Protein AF-A0A7T4UL91-F1 (afdb_monomer_lite)

Foldseek 3Di:
DDDPQPQQLVVLLVVLVVQLVVLLVVLVVLQVVLVVVCVVCVPPPQVPDKDKDFDKDFDPPDDAPVPHTDIDTPPDMDMAGSVCSVVVSQVVSQLSLLVSLLSSLVSLQVSLLSLLLVLVVVPVPLQVVPDDPQDHNPDSVSQDDAPSSVVSLCSLLPPLLQVCCCPPPVVHNLNLLRQLSVQQSCCSVPPVQKDFCCSQVVDPNSVVNLVQQWDWDDDDPGMTGTGGHSVSSVVVSVVSSVSSLSSSVSNCVVVVGDSDDD

Sequence (262 aa):
MTAKCDNLYYPDLRKFYERLIVLRHNAYFMNNMMNATLKKYSNVPPEHLISASALIISDITGETDNGWELNFHTGVSKTVLAKEFNNEVSRLISIECCYVLAQSFEALEKLFKNFIYEKCKLDNLFFEVIKTEKFNPQDRSNYPGGDSLLKLIRKATKEDFNKYSESNNYKLKFSVFWKTISELRHAITHSQNIIKKEKIFKSKDYTNIARHFASFSPITQNEVEIVLDYKKIDRLLKSIAEFAFQVFKILSKEKGFKWKMS

Secondary structure (DSSP, 8-state):
-------TTHHHHHHHHHHHHHHHHHHHHHHHHHHHHHHHHTTS-GGG-EEEEEEEEE-TTS--BTTB--EEEEEEEEEEEHHHHHHHHHHHHHHHHHHHHHHHHHHHHHHHHHHHHHHHHH-HHHHHHH-BTTB-TT-GGG---HHHHHHHHHHHHHHHHHHHHHHSTT---HHHHHHHHHHHHHHHHHSTTEEEHHHHSSSHHHHHHHHHH-EEEE-SSSEEEEE--HHHHHHHHHHHHHHHHHHHHHHHHHTT------

Radius of gyration: 23.22 Å; chains: 1; bounding box: 50×46×72 Å

Structure (mmCIF, N/CA/C/O backbone):
data_AF-A0A7T4UL91-F1
#
_entry.id   AF-A0A7T4UL91-F1
#
loop_
_atom_site.group_PDB
_atom_site.id
_atom_site.type_symbol
_atom_site.label_atom_id
_atom_site.label_alt_id
_atom_site.label_comp_id
_atom_site.label_asym_id
_atom_site.label_entity_id
_atom_site.label_seq_id
_atom_site.pdbx_PDB_ins_code
_atom_site.Cartn_x
_atom_site.Cartn_y
_atom_site.Cartn_z
_atom_site.occupancy
_atom_site.B_iso_or_equiv
_atom_site.auth_seq_id
_atom_site.auth_comp_id
_atom_site.auth_asym_id
_atom_site.auth_atom_id
_atom_site.pdbx_PDB_model_num
ATOM 1 N N . MET A 1 1 ? -18.827 -27.707 9.241 1.00 36.03 1 MET A N 1
ATOM 2 C CA . MET A 1 1 ? -19.727 -26.788 9.972 1.00 36.03 1 MET A CA 1
ATOM 3 C C . MET A 1 1 ? -18.906 -25.610 10.475 1.00 36.03 1 MET A C 1
ATOM 5 O O . MET A 1 1 ? -18.232 -25.722 11.488 1.00 36.03 1 MET A O 1
ATOM 9 N N . THR A 1 2 ? -18.853 -24.524 9.708 1.00 36.78 2 THR A N 1
ATOM 10 C CA . THR A 1 2 ? -18.123 -23.302 10.067 1.00 36.78 2 THR A CA 1
ATOM 11 C C . THR A 1 2 ? -18.972 -22.488 11.035 1.00 36.78 2 THR A C 1
ATOM 13 O O . THR A 1 2 ? -20.095 -22.113 10.706 1.00 36.78 2 THR A O 1
ATOM 16 N N . ALA A 1 3 ? -18.452 -22.228 12.235 1.00 39.81 3 ALA A N 1
ATOM 17 C CA . ALA A 1 3 ? -19.060 -21.277 13.155 1.00 39.81 3 ALA A CA 1
ATOM 18 C C . ALA A 1 3 ? -19.245 -19.946 12.412 1.00 39.81 3 ALA A C 1
ATOM 20 O O . ALA A 1 3 ? -18.267 -19.335 11.971 1.00 39.81 3 ALA A O 1
ATOM 21 N N . LYS A 1 4 ? -20.502 -19.531 12.224 1.00 46.75 4 LYS A N 1
ATOM 22 C CA . LYS A 1 4 ? -20.841 -18.182 11.769 1.00 46.75 4 LYS A CA 1
ATOM 23 C C . LYS A 1 4 ? -20.117 -17.231 12.720 1.00 46.75 4 LYS A C 1
ATOM 25 O O . LYS A 1 4 ? -20.322 -17.280 13.926 1.00 46.75 4 LYS A O 1
ATOM 30 N N . CYS A 1 5 ? -19.167 -16.463 12.199 1.00 55.47 5 CYS A N 1
ATOM 31 C CA . CYS A 1 5 ? -18.463 -15.491 13.013 1.00 55.47 5 CYS A CA 1
ATOM 32 C C . CYS A 1 5 ? -19.465 -14.369 13.297 1.00 55.47 5 CYS A C 1
ATOM 34 O O . CYS A 1 5 ? -19.739 -13.575 12.402 1.00 55.47 5 CYS A O 1
ATOM 36 N N . ASP A 1 6 ? -20.002 -14.302 14.518 1.00 81.56 6 ASP A N 1
ATOM 37 C CA . ASP A 1 6 ? -20.923 -13.245 14.987 1.00 81.56 6 ASP A CA 1
ATOM 38 C C . ASP A 1 6 ? -20.278 -11.843 15.028 1.00 81.56 6 ASP A C 1
ATOM 40 O O . ASP A 1 6 ? -20.807 -10.895 15.601 1.00 81.56 6 ASP A O 1
ATOM 44 N N . ASN A 1 7 ? -19.094 -11.697 14.438 1.00 92.06 7 ASN A N 1
ATOM 45 C CA . ASN A 1 7 ? -18.348 -10.464 14.380 1.00 92.06 7 ASN A CA 1
ATOM 46 C C . ASN A 1 7 ? -18.618 -9.752 13.055 1.00 92.06 7 ASN A C 1
ATOM 48 O O . ASN A 1 7 ? -18.135 -10.168 12.001 1.00 92.06 7 ASN A O 1
ATOM 52 N N . LEU A 1 8 ? -19.342 -8.639 13.129 1.00 93.19 8 LEU A N 1
ATOM 53 C CA . LEU A 1 8 ? -19.756 -7.853 11.964 1.00 93.19 8 LEU A CA 1
ATOM 54 C C . LEU A 1 8 ? -18.580 -7.278 11.157 1.00 93.19 8 LEU A C 1
ATOM 56 O O . LEU A 1 8 ? -18.724 -7.026 9.966 1.00 93.19 8 LEU A O 1
ATOM 60 N N . TYR A 1 9 ? -17.396 -7.141 11.761 1.00 95.62 9 TYR A N 1
ATOM 61 C CA . TYR A 1 9 ? -16.189 -6.674 11.075 1.00 95.62 9 TYR A CA 1
ATOM 62 C C . TYR A 1 9 ? -15.450 -7.798 10.324 1.00 95.62 9 TYR A C 1
ATOM 64 O O . TYR A 1 9 ? -14.650 -7.535 9.424 1.00 95.62 9 TYR A O 1
ATOM 72 N N . TYR A 1 10 ? -15.681 -9.064 10.686 1.00 95.62 10 TYR A N 1
ATOM 73 C CA . TYR A 1 10 ? -14.906 -10.190 10.161 1.00 95.62 10 TYR A CA 1
ATOM 74 C C . TYR A 1 10 ? -15.092 -10.434 8.653 1.00 95.62 10 TYR A C 1
ATOM 76 O O . TYR A 1 10 ? -14.083 -10.670 7.984 1.00 95.62 10 TYR A O 1
ATOM 84 N N . PRO A 1 11 ? -16.306 -10.345 8.067 1.00 95.38 11 PRO A N 1
ATOM 85 C CA . PRO A 1 11 ? -16.483 -10.521 6.626 1.00 95.38 11 PRO A CA 1
ATOM 86 C C . PRO A 1 11 ? -15.630 -9.561 5.789 1.00 95.38 11 PRO A C 1
ATOM 88 O O . PRO A 1 11 ? -15.064 -9.966 4.774 1.00 95.38 11 PRO A O 1
ATOM 91 N N . ASP A 1 12 ? -15.495 -8.307 6.224 1.00 97.00 12 ASP A N 1
ATOM 92 C CA . ASP A 1 12 ? -14.669 -7.321 5.530 1.00 97.00 12 ASP A CA 1
ATOM 93 C C . ASP A 1 12 ? -13.174 -7.584 5.720 1.00 97.00 12 ASP A C 1
ATOM 95 O O . ASP A 1 12 ? -12.419 -7.514 4.747 1.00 97.00 12 ASP A O 1
ATOM 99 N N . LEU A 1 13 ? -12.747 -7.963 6.932 1.00 97.88 13 LEU A N 1
ATOM 100 C CA . LEU A 1 13 ? -11.359 -8.369 7.178 1.00 97.88 13 LEU A CA 1
ATOM 101 C C . LEU A 1 13 ? -10.969 -9.573 6.312 1.00 97.88 13 LEU A C 1
ATOM 103 O O . LEU A 1 13 ? -9.887 -9.597 5.726 1.00 97.88 13 LEU A O 1
ATOM 107 N N . ARG A 1 14 ? -11.866 -10.557 6.195 1.00 97.06 14 ARG A N 1
ATOM 108 C CA . ARG A 1 14 ? -11.656 -11.739 5.361 1.00 97.06 14 ARG A CA 1
ATOM 109 C C . ARG A 1 14 ? -11.496 -11.362 3.889 1.00 97.06 14 ARG A C 1
ATOM 111 O O . ARG A 1 14 ? -10.508 -11.768 3.286 1.00 97.06 14 ARG A O 1
ATOM 118 N N . LYS A 1 15 ? -12.398 -10.541 3.336 1.00 98.00 15 LYS A N 1
ATOM 119 C CA . LYS A 1 15 ? -12.287 -10.038 1.950 1.00 98.00 15 LYS A CA 1
ATOM 120 C C . LYS A 1 15 ? -10.974 -9.293 1.716 1.00 98.00 15 LYS A C 1
ATOM 122 O O . LYS A 1 15 ? -10.360 -9.414 0.658 1.00 98.00 15 LYS A O 1
ATOM 127 N N . PHE A 1 16 ? -10.532 -8.520 2.704 1.00 98.62 16 PHE A N 1
ATOM 128 C CA . PHE A 1 16 ? -9.245 -7.843 2.651 1.00 98.62 16 PHE A CA 1
ATOM 129 C C . PHE A 1 16 ? -8.074 -8.836 2.594 1.00 98.62 16 PHE A C 1
ATOM 131 O O . PHE A 1 16 ? -7.208 -8.695 1.734 1.00 98.62 16 PHE A O 1
ATOM 138 N N . TYR A 1 17 ? -8.062 -9.879 3.427 1.00 98.44 17 TYR A N 1
ATOM 139 C CA . TYR A 1 17 ? -7.028 -10.920 3.371 1.00 98.44 17 TYR A CA 1
ATOM 140 C C . TYR A 1 17 ? -7.051 -11.731 2.078 1.00 98.44 17 TYR A C 1
ATOM 142 O O . TYR A 1 17 ? -5.986 -12.012 1.530 1.00 98.44 17 TYR A O 1
ATOM 150 N N . GLU A 1 18 ? -8.235 -12.042 1.553 1.00 98.38 18 GLU A N 1
ATOM 151 C CA . GLU A 1 18 ? -8.401 -12.659 0.233 1.00 98.38 18 GLU A CA 1
ATOM 152 C C . GLU A 1 18 ? -7.789 -11.770 -0.868 1.00 98.38 18 GLU A C 1
ATOM 154 O O . GLU A 1 18 ? -7.075 -12.258 -1.743 1.00 98.38 18 GLU A O 1
ATOM 159 N N . ARG A 1 19 ? -7.956 -10.443 -0.787 1.00 98.50 19 ARG A N 1
ATOM 160 C CA . ARG A 1 19 ? -7.274 -9.516 -1.704 1.00 98.50 19 ARG A CA 1
ATOM 161 C C . ARG A 1 19 ? -5.756 -9.524 -1.510 1.00 98.50 19 ARG A C 1
ATOM 163 O O . ARG A 1 19 ? -5.032 -9.565 -2.504 1.00 98.50 19 ARG A O 1
ATOM 170 N N . LEU A 1 20 ? -5.262 -9.493 -0.271 1.00 98.56 20 LEU A N 1
ATOM 171 C CA . LEU A 1 20 ? -3.820 -9.492 -0.004 1.00 98.56 20 LEU A CA 1
ATOM 172 C C . LEU A 1 20 ? -3.134 -10.771 -0.493 1.00 98.56 20 LEU A C 1
ATOM 174 O O . LEU A 1 20 ? -2.032 -10.683 -1.030 1.00 98.56 20 LEU A O 1
ATOM 178 N N . ILE A 1 21 ? -3.758 -11.943 -0.337 1.00 98.25 21 ILE A N 1
ATOM 179 C CA . ILE A 1 21 ? -3.148 -13.199 -0.790 1.00 98.25 21 ILE A CA 1
ATOM 180 C C . ILE A 1 21 ? -3.070 -13.272 -2.317 1.00 98.25 21 ILE A C 1
ATOM 182 O O . ILE A 1 21 ? -2.052 -13.723 -2.836 1.00 98.25 21 ILE A O 1
ATOM 186 N N . VAL A 1 22 ? -4.075 -12.755 -3.034 1.00 98.44 22 VAL A N 1
ATOM 187 C CA . VAL A 1 22 ? -4.030 -12.639 -4.502 1.00 98.44 22 VAL A CA 1
ATOM 188 C C . VAL A 1 22 ? -2.887 -11.718 -4.932 1.00 98.44 22 VAL A C 1
ATOM 190 O O . VAL A 1 22 ? -2.073 -12.094 -5.770 1.00 98.44 22 VAL A O 1
ATOM 193 N N . LEU A 1 23 ? -2.767 -10.540 -4.313 1.00 98.38 23 LEU A N 1
ATOM 194 C CA . LEU A 1 23 ? -1.684 -9.598 -4.614 1.00 98.38 23 LEU A CA 1
ATOM 195 C C . LEU A 1 23 ? -0.297 -10.196 -4.325 1.00 98.38 23 LEU A C 1
ATOM 197 O O . LEU A 1 23 ? 0.618 -10.077 -5.138 1.00 98.38 23 LEU A O 1
ATOM 201 N N . ARG A 1 24 ? -0.151 -10.883 -3.187 1.00 98.12 24 ARG A N 1
ATOM 202 C CA . ARG A 1 24 ? 1.078 -11.593 -2.811 1.00 98.12 24 ARG A CA 1
ATOM 203 C C . ARG A 1 24 ? 1.439 -12.670 -3.833 1.00 98.12 24 ARG A C 1
ATOM 205 O O . ARG A 1 24 ? 2.601 -12.776 -4.217 1.00 98.12 24 ARG A O 1
ATOM 212 N N . HIS A 1 25 ? 0.454 -13.464 -4.251 1.00 98.00 25 HIS A N 1
ATOM 213 C CA . HIS A 1 25 ? 0.640 -14.530 -5.229 1.00 98.00 25 HIS A CA 1
ATOM 214 C C . HIS A 1 25 ? 1.126 -13.974 -6.570 1.00 98.00 25 HIS A C 1
ATOM 216 O O . HIS A 1 25 ? 2.105 -14.483 -7.110 1.00 98.00 25 HIS A O 1
ATOM 222 N N . ASN A 1 26 ? 0.514 -12.891 -7.055 1.00 96.00 26 ASN A N 1
ATOM 223 C CA . ASN A 1 26 ? 0.915 -12.247 -8.305 1.00 96.00 26 ASN A CA 1
ATOM 224 C C . ASN A 1 26 ? 2.361 -11.733 -8.241 1.00 96.00 26 ASN A C 1
ATOM 226 O O . ASN A 1 26 ? 3.158 -12.055 -9.123 1.00 96.00 26 ASN A O 1
ATOM 230 N N . ALA A 1 27 ? 2.737 -11.037 -7.160 1.00 97.38 27 ALA A N 1
ATOM 231 C CA . ALA A 1 27 ? 4.111 -10.568 -6.960 1.00 97.38 27 ALA A CA 1
ATOM 232 C C . ALA A 1 27 ? 5.122 -11.727 -6.946 1.00 97.38 27 ALA A C 1
ATOM 234 O O . ALA A 1 27 ? 6.190 -11.641 -7.553 1.00 97.38 27 ALA A O 1
ATOM 235 N N . TYR A 1 28 ? 4.782 -12.821 -6.258 1.00 97.69 28 TYR A N 1
ATOM 236 C CA . TYR A 1 28 ? 5.621 -14.015 -6.180 1.00 97.69 28 TYR A CA 1
ATOM 237 C C . TYR A 1 28 ? 5.797 -14.676 -7.547 1.00 97.69 28 TYR A C 1
ATOM 239 O O . TYR A 1 28 ? 6.921 -14.977 -7.955 1.00 97.69 28 TYR A O 1
ATOM 247 N N . PHE A 1 29 ? 4.687 -14.879 -8.257 1.00 96.62 29 PHE A N 1
ATOM 248 C CA . PHE A 1 29 ? 4.671 -15.488 -9.578 1.00 96.62 29 PHE A CA 1
ATOM 249 C C . PHE A 1 29 ? 5.499 -14.666 -10.569 1.00 96.62 29 PHE A C 1
ATOM 251 O O . PHE A 1 29 ? 6.406 -15.210 -11.199 1.00 96.62 29 PHE A O 1
ATOM 258 N N . MET A 1 30 ? 5.269 -13.350 -10.628 1.00 95.75 30 MET A N 1
ATOM 259 C CA . MET A 1 30 ? 6.027 -12.435 -11.483 1.00 95.75 30 MET A CA 1
ATOM 260 C C . MET A 1 30 ? 7.515 -12.443 -11.144 1.00 95.75 30 MET A C 1
ATOM 262 O O . MET A 1 30 ? 8.342 -12.596 -12.041 1.00 95.75 30 MET A O 1
ATOM 266 N N . ASN A 1 31 ? 7.875 -12.363 -9.859 1.00 96.75 31 ASN A N 1
ATOM 267 C CA . ASN A 1 31 ? 9.268 -12.453 -9.427 1.00 96.75 31 ASN A CA 1
ATOM 268 C C . ASN A 1 31 ? 9.929 -13.759 -9.897 1.00 96.75 31 ASN A C 1
ATOM 270 O O . ASN A 1 31 ? 11.048 -13.740 -10.409 1.00 96.75 31 ASN A O 1
ATOM 274 N N . ASN A 1 32 ? 9.261 -14.899 -9.735 1.00 96.62 32 ASN A N 1
ATOM 275 C CA . ASN A 1 32 ? 9.822 -16.190 -10.127 1.00 96.62 32 ASN A CA 1
ATOM 276 C C . ASN A 1 32 ? 9.950 -16.335 -11.641 1.00 96.62 32 ASN A C 1
ATOM 278 O O . ASN A 1 32 ? 11.003 -16.756 -12.116 1.00 96.62 32 ASN A O 1
ATOM 282 N N . MET A 1 33 ? 8.906 -15.966 -12.385 1.00 95.81 33 MET A N 1
ATOM 283 C CA . MET A 1 33 ? 8.900 -16.013 -13.844 1.00 95.81 33 MET A CA 1
ATOM 284 C C . MET A 1 33 ? 10.024 -15.141 -14.412 1.00 95.81 33 MET A C 1
ATOM 286 O O . MET A 1 33 ? 10.816 -15.607 -15.226 1.00 95.81 33 MET A O 1
ATOM 290 N N . MET A 1 34 ? 10.157 -13.909 -13.923 1.00 94.38 34 MET A N 1
ATOM 291 C CA . MET A 1 34 ? 11.190 -12.972 -14.360 1.00 94.38 34 MET A CA 1
ATOM 292 C C . MET A 1 34 ? 12.609 -13.455 -14.022 1.00 94.38 34 MET A C 1
ATOM 294 O O . MET A 1 34 ? 13.502 -13.404 -14.866 1.00 94.38 34 MET A O 1
ATOM 298 N N . ASN A 1 35 ? 12.825 -14.011 -12.827 1.00 92.94 35 ASN A N 1
ATOM 299 C CA . ASN A 1 35 ? 14.122 -14.593 -12.469 1.00 92.94 35 ASN A CA 1
ATOM 300 C C . ASN A 1 35 ? 14.447 -15.867 -13.270 1.00 92.94 35 ASN A C 1
ATOM 302 O O . ASN A 1 35 ? 15.611 -16.119 -13.583 1.00 92.94 35 ASN A O 1
ATOM 306 N N . ALA A 1 36 ? 13.445 -16.679 -13.616 1.00 92.44 36 ALA A N 1
ATOM 307 C CA . ALA A 1 36 ? 13.632 -17.828 -14.500 1.00 92.44 36 ALA A CA 1
ATOM 308 C C . ALA A 1 36 ? 14.007 -17.379 -15.921 1.00 92.44 36 ALA A C 1
ATOM 310 O O . ALA A 1 36 ? 14.920 -17.947 -16.520 1.00 92.44 36 ALA A O 1
ATOM 311 N N . THR A 1 37 ? 13.373 -16.314 -16.418 1.00 88.06 37 THR A N 1
ATOM 312 C CA . THR A 1 37 ? 13.730 -15.649 -17.676 1.00 88.06 37 THR A CA 1
ATOM 313 C C . THR A 1 37 ? 15.191 -15.200 -17.666 1.00 88.06 37 THR A C 1
ATOM 315 O O . THR A 1 37 ? 15.925 -15.534 -18.593 1.00 88.06 37 THR A O 1
ATOM 318 N N . LEU A 1 38 ? 15.664 -14.549 -16.597 1.00 88.25 38 LEU A N 1
ATOM 319 C CA . LEU A 1 38 ? 17.079 -14.166 -16.477 1.00 88.25 38 LEU A CA 1
ATOM 320 C C . LEU A 1 38 ? 18.031 -15.358 -16.581 1.00 88.25 38 LEU A C 1
ATOM 322 O O . LEU A 1 38 ? 19.016 -15.293 -17.309 1.00 88.25 38 LEU A O 1
ATOM 326 N N . LYS A 1 39 ? 17.721 -16.468 -15.904 1.00 88.56 39 LYS A N 1
ATOM 327 C CA . LYS A 1 39 ? 18.532 -17.694 -15.979 1.00 88.56 39 LYS A CA 1
ATOM 328 C C . LYS A 1 39 ? 18.519 -18.329 -17.367 1.00 88.56 39 LYS A C 1
ATOM 330 O O . LYS A 1 39 ? 19.523 -18.880 -17.794 1.00 88.56 39 LYS A O 1
ATOM 335 N N . LYS A 1 40 ? 17.386 -18.277 -18.071 1.00 86.31 40 LYS A N 1
ATOM 336 C CA . LYS A 1 40 ? 17.280 -18.803 -19.438 1.00 86.31 40 LYS A CA 1
ATOM 337 C C . LYS A 1 40 ? 18.147 -17.998 -20.406 1.00 86.31 40 LYS A C 1
ATOM 339 O O . LYS A 1 40 ? 18.792 -18.577 -21.274 1.00 86.31 40 LYS A O 1
ATOM 344 N N . TYR A 1 41 ? 18.158 -16.678 -20.247 1.00 83.62 41 TYR A N 1
ATOM 345 C CA . TYR A 1 41 ? 18.856 -15.768 -21.152 1.00 83.62 41 TYR A CA 1
ATOM 346 C C . TYR A 1 41 ? 20.293 -15.440 -20.728 1.00 83.62 41 TYR A C 1
ATOM 348 O O . TYR A 1 41 ? 21.005 -14.809 -21.498 1.00 83.62 41 TYR A O 1
ATOM 356 N N . SER A 1 42 ? 20.772 -15.926 -19.576 1.00 80.31 42 SER A N 1
ATOM 357 C CA . SER A 1 42 ? 22.158 -15.704 -19.131 1.00 80.31 42 SER A CA 1
ATOM 358 C C . SER A 1 42 ? 23.212 -16.323 -20.052 1.00 80.31 42 SER A C 1
ATOM 360 O O . SER A 1 42 ? 24.360 -15.896 -20.025 1.00 80.31 42 SER A O 1
ATOM 362 N N . ASN A 1 43 ? 22.827 -17.328 -20.844 1.00 78.44 43 ASN A N 1
ATOM 363 C CA . ASN A 1 43 ? 23.716 -18.049 -21.761 1.00 78.44 43 ASN A CA 1
ATOM 364 C C . ASN A 1 43 ? 23.501 -17.653 -23.230 1.00 78.44 43 ASN A C 1
ATOM 366 O O . ASN A 1 43 ? 24.105 -18.253 -24.117 1.00 78.44 43 ASN A O 1
ATOM 370 N N . VAL A 1 44 ? 22.608 -16.697 -23.504 1.00 79.31 44 VAL A N 1
ATOM 371 C CA . VAL A 1 44 ? 22.382 -16.206 -24.864 1.00 79.31 44 VAL A CA 1
ATOM 372 C C . VAL A 1 44 ? 23.413 -15.114 -25.159 1.00 79.31 44 VAL A C 1
ATOM 374 O O . VAL A 1 44 ? 23.574 -14.216 -24.329 1.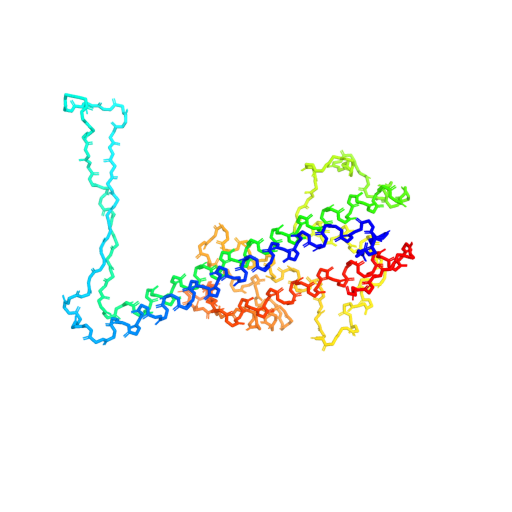00 79.31 44 VAL A O 1
ATOM 377 N N . PRO A 1 45 ? 24.112 -15.172 -26.310 1.00 80.25 45 PRO A N 1
ATOM 378 C CA . PRO A 1 45 ? 25.072 -14.144 -26.686 1.00 80.25 45 PRO A CA 1
ATOM 379 C C . PRO A 1 45 ? 24.439 -12.741 -26.641 1.00 80.25 45 PRO A C 1
ATOM 381 O O . PRO A 1 45 ? 23.313 -12.578 -27.126 1.00 80.25 45 PRO A O 1
ATOM 384 N N . PRO A 1 46 ? 25.106 -11.730 -26.052 1.00 76.25 46 PRO A N 1
ATOM 385 C CA . PRO A 1 46 ? 24.554 -10.384 -25.896 1.00 76.25 46 PRO A CA 1
ATOM 386 C C . PRO A 1 46 ? 24.039 -9.750 -27.197 1.00 76.25 46 PRO A C 1
ATOM 388 O O . PRO A 1 46 ? 23.035 -9.044 -27.204 1.00 76.25 46 PRO A O 1
ATOM 391 N N . GLU A 1 47 ? 24.686 -10.028 -28.319 1.00 78.19 47 GLU A N 1
ATOM 392 C CA . GLU A 1 47 ? 24.291 -9.580 -29.654 1.00 78.19 47 GLU A CA 1
ATOM 393 C C . GLU A 1 47 ? 22.907 -10.093 -30.095 1.00 78.19 47 GLU A C 1
ATOM 395 O O . GLU A 1 47 ? 22.280 -9.497 -30.967 1.00 78.19 47 GLU A O 1
ATOM 400 N N . HIS A 1 48 ? 22.399 -11.164 -29.477 1.00 78.31 48 HIS A N 1
ATOM 401 C CA . HIS A 1 48 ? 21.108 -11.781 -29.802 1.00 78.31 48 HIS A CA 1
ATOM 402 C C . HIS A 1 48 ? 19.979 -11.370 -28.841 1.00 78.31 48 HIS A C 1
ATOM 404 O O . HIS A 1 48 ? 18.853 -11.855 -28.961 1.00 78.31 48 HIS A O 1
ATOM 410 N N . LEU A 1 49 ? 20.260 -10.488 -27.877 1.00 78.88 49 LEU A N 1
ATOM 411 C CA . LEU A 1 49 ? 19.302 -10.023 -26.875 1.00 78.88 49 LEU A CA 1
ATOM 412 C C . LEU A 1 49 ? 19.004 -8.536 -27.076 1.00 78.88 49 LEU A C 1
ATOM 414 O O . LEU A 1 49 ? 19.665 -7.658 -26.516 1.00 78.88 49 LEU A O 1
ATOM 418 N N . ILE A 1 50 ? 17.967 -8.266 -27.870 1.00 82.25 50 ILE A N 1
ATOM 419 C CA . ILE A 1 50 ? 17.414 -6.928 -28.081 1.00 82.25 50 ILE A CA 1
ATOM 420 C C . ILE A 1 50 ? 15.901 -7.002 -27.883 1.00 82.25 50 ILE A C 1
ATOM 422 O O . ILE A 1 50 ? 15.219 -7.807 -28.515 1.00 82.25 50 ILE A O 1
ATOM 426 N N . SER A 1 51 ? 15.375 -6.140 -27.017 1.00 85.19 51 SER A N 1
ATOM 427 C CA . SER A 1 51 ? 13.937 -5.886 -26.911 1.00 85.19 51 SER A CA 1
ATOM 428 C C . SER A 1 51 ? 13.684 -4.435 -27.277 1.00 85.19 51 SER A C 1
ATOM 430 O O . SER A 1 51 ? 14.159 -3.541 -26.580 1.00 85.19 51 SER A O 1
ATOM 432 N N . ALA A 1 52 ? 12.933 -4.197 -28.347 1.00 89.81 52 ALA A N 1
ATOM 433 C CA . ALA A 1 52 ? 12.579 -2.859 -28.798 1.00 89.81 52 ALA A CA 1
ATOM 434 C C . ALA A 1 52 ? 11.059 -2.702 -28.864 1.00 89.81 52 ALA A C 1
ATOM 436 O O . ALA A 1 52 ? 10.323 -3.640 -29.173 1.00 89.81 52 ALA A O 1
ATOM 437 N N . SER A 1 53 ? 10.576 -1.511 -28.547 1.00 92.69 53 SER A N 1
ATOM 438 C CA . SER A 1 53 ? 9.172 -1.141 -28.680 1.00 92.69 53 SER A CA 1
ATOM 439 C C . SER A 1 53 ? 9.076 0.297 -29.164 1.00 92.69 53 SER A C 1
ATOM 441 O O . SER A 1 53 ? 9.881 1.145 -28.782 1.00 92.69 53 SER A O 1
ATOM 443 N N . ALA A 1 54 ? 8.085 0.561 -30.003 1.00 93.75 54 ALA A N 1
ATOM 444 C CA . ALA A 1 54 ? 7.832 1.848 -30.627 1.00 93.75 54 ALA A CA 1
ATOM 445 C C . ALA A 1 54 ? 6.348 2.185 -30.476 1.00 93.75 54 ALA A C 1
ATOM 447 O O . ALA A 1 54 ? 5.508 1.292 -30.613 1.00 93.75 54 ALA A O 1
ATOM 448 N N . LEU A 1 55 ? 6.024 3.448 -30.186 1.00 95.44 55 LEU A N 1
ATOM 449 C CA . LEU A 1 55 ? 4.631 3.890 -30.153 1.00 95.44 55 LEU A CA 1
ATO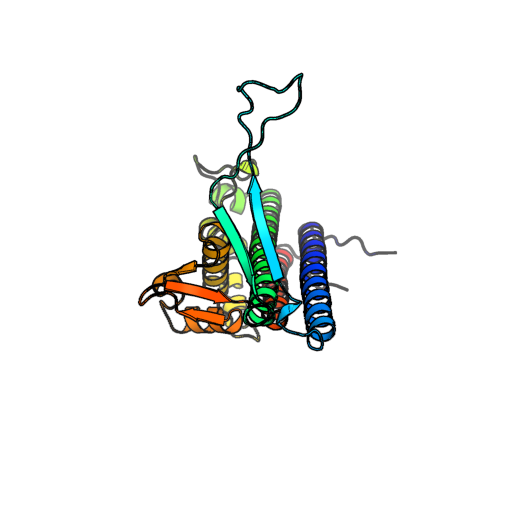M 450 C C . LEU A 1 55 ? 4.223 4.374 -31.548 1.00 95.44 55 LEU A C 1
ATOM 452 O O . LEU A 1 55 ? 4.713 5.398 -32.035 1.00 95.44 55 LEU A O 1
ATOM 456 N N . ILE A 1 56 ? 3.327 3.612 -32.164 1.00 93.75 56 ILE A N 1
ATOM 457 C CA . ILE A 1 56 ? 2.728 3.883 -33.469 1.00 93.75 56 ILE A CA 1
ATOM 458 C C . ILE A 1 56 ? 1.282 4.309 -33.222 1.00 93.75 56 ILE A C 1
ATOM 460 O O . ILE A 1 56 ? 0.595 3.686 -32.411 1.00 93.75 56 ILE A O 1
ATOM 464 N N . ILE A 1 57 ? 0.858 5.389 -33.871 1.00 94.88 57 ILE A N 1
ATOM 465 C CA . ILE A 1 57 ? -0.503 5.926 -33.782 1.00 94.88 57 ILE A CA 1
ATOM 466 C C . ILE A 1 57 ? -1.041 6.209 -35.183 1.00 94.88 57 ILE A C 1
ATOM 468 O O . ILE A 1 57 ? -0.295 6.192 -36.159 1.00 94.88 57 ILE A O 1
ATOM 472 N N . SER A 1 58 ? -2.323 6.523 -35.258 1.00 94.69 58 SER A N 1
ATOM 473 C CA . SER A 1 58 ? -2.996 6.989 -36.460 1.00 94.69 58 SER A CA 1
ATOM 474 C C . SER A 1 58 ? -3.801 8.252 -36.162 1.00 94.69 58 SER A C 1
ATOM 476 O O . SER A 1 58 ? -4.041 8.603 -35.000 1.00 94.69 58 SER A O 1
ATOM 478 N N . ASP A 1 59 ? -4.222 8.939 -37.220 1.00 91.50 59 ASP A N 1
ATOM 479 C CA . ASP A 1 59 ? -5.238 9.979 -37.113 1.00 91.50 59 ASP A CA 1
ATOM 480 C C . ASP A 1 59 ? -6.621 9.333 -37.242 1.00 91.50 59 ASP A C 1
ATOM 482 O O . ASP A 1 59 ? -7.065 8.991 -38.336 1.00 91.50 59 ASP A O 1
ATOM 486 N N . ILE A 1 60 ? -7.321 9.194 -36.115 1.00 90.75 60 ILE A N 1
ATOM 487 C CA . ILE A 1 60 ? -8.667 8.601 -36.058 1.00 90.75 60 ILE A CA 1
ATOM 488 C C . ILE A 1 60 ? -9.747 9.434 -36.774 1.00 90.75 60 ILE A C 1
ATOM 490 O O . ILE A 1 60 ? -10.883 8.978 -36.901 1.00 90.75 60 ILE A O 1
ATOM 494 N N . THR A 1 61 ? -9.420 10.655 -37.206 1.00 91.12 61 THR A N 1
ATOM 495 C CA . THR A 1 61 ? -10.283 11.532 -38.016 1.00 91.12 61 THR A CA 1
ATOM 496 C C . THR A 1 61 ? -9.768 11.728 -39.443 1.00 91.12 61 THR A C 1
ATOM 498 O O . THR A 1 61 ? -10.423 12.406 -40.236 1.00 91.12 61 THR A O 1
ATOM 501 N N . GLY A 1 62 ? -8.600 11.164 -39.751 1.00 85.94 62 GLY A N 1
ATOM 502 C CA . GLY A 1 62 ? -7.859 11.416 -40.976 1.00 85.94 62 GLY A CA 1
ATOM 503 C C . GLY A 1 62 ? -8.302 10.560 -42.156 1.00 85.94 62 GLY A C 1
ATOM 504 O O . GLY A 1 62 ? -9.236 9.758 -42.089 1.00 85.94 62 GLY A O 1
ATOM 505 N N . GLU A 1 63 ? -7.599 10.745 -43.270 1.00 87.75 63 GLU A N 1
ATOM 506 C CA . GLU A 1 63 ? -7.786 9.928 -44.463 1.00 87.75 63 GLU A CA 1
ATOM 507 C C . GLU A 1 63 ? -7.433 8.461 -44.182 1.00 87.75 63 GLU A C 1
ATOM 509 O O . GLU A 1 63 ? -6.544 8.141 -43.391 1.00 87.75 63 GLU A O 1
ATOM 514 N N . THR A 1 64 ? -8.144 7.558 -44.853 1.00 91.12 64 THR A N 1
ATOM 515 C CA . THR A 1 64 ? -7.884 6.117 -44.797 1.00 91.12 64 THR A CA 1
ATOM 516 C C . THR A 1 64 ? -7.441 5.640 -46.168 1.00 91.12 64 THR A C 1
ATOM 518 O O . THR A 1 64 ? -7.894 6.165 -47.188 1.00 91.12 64 THR A O 1
ATOM 521 N N . ASP A 1 65 ? -6.601 4.610 -46.211 1.00 87.06 65 ASP A N 1
ATOM 522 C CA . ASP A 1 65 ? -6.340 3.896 -47.459 1.00 87.06 65 ASP A CA 1
ATOM 523 C C . ASP A 1 65 ? -7.430 2.840 -47.645 1.00 87.06 65 ASP A C 1
ATOM 525 O O . ASP A 1 65 ? -7.342 1.731 -47.121 1.00 87.06 65 ASP A O 1
ATOM 529 N N . ASN A 1 66 ? -8.516 3.211 -48.330 1.00 86.94 66 ASN A N 1
ATOM 530 C CA . ASN A 1 66 ? -9.649 2.319 -48.602 1.00 86.94 66 ASN A CA 1
ATOM 531 C C . ASN A 1 66 ? -10.249 1.676 -47.331 1.00 86.94 66 ASN A C 1
ATOM 533 O O . ASN A 1 66 ? -10.584 0.491 -47.315 1.00 86.94 66 ASN A O 1
ATOM 537 N N . GLY A 1 67 ? -10.378 2.454 -46.251 1.00 85.00 67 GLY A N 1
ATOM 538 C CA . GLY A 1 67 ? -10.871 1.976 -44.956 1.00 85.00 67 GLY A CA 1
ATOM 539 C C . GLY A 1 67 ? -9.799 1.376 -44.037 1.00 85.00 67 GLY A C 1
ATOM 540 O O . GLY A 1 67 ? -10.125 1.033 -42.901 1.00 85.00 67 GLY A O 1
ATOM 541 N N . TRP A 1 68 ? -8.538 1.283 -44.478 1.00 85.19 68 TRP A N 1
ATOM 542 C CA . TRP A 1 68 ? -7.408 0.917 -43.621 1.00 85.19 68 TRP A CA 1
ATOM 543 C C . TRP A 1 68 ? -6.794 2.135 -42.931 1.00 85.19 68 TRP A C 1
ATOM 545 O O . TRP A 1 68 ? -6.632 3.208 -43.514 1.00 85.19 68 TRP A O 1
ATOM 555 N N . GLU A 1 69 ? -6.431 1.933 -41.670 1.00 90.19 69 GLU A N 1
ATOM 556 C CA . GLU A 1 69 ? -5.804 2.926 -40.807 1.00 90.19 69 GLU A CA 1
ATOM 557 C C . GLU A 1 69 ? -4.397 3.303 -41.303 1.00 90.19 69 GLU A C 1
ATOM 559 O O . GLU A 1 69 ? -3.512 2.449 -41.430 1.00 90.19 69 GLU A O 1
ATOM 564 N N . LEU A 1 70 ? -4.177 4.599 -41.544 1.00 92.38 70 LEU A N 1
ATOM 565 C CA . LEU A 1 70 ? -2.862 5.138 -41.878 1.00 92.38 70 LEU A CA 1
ATOM 566 C C . LEU A 1 70 ? -2.056 5.390 -40.601 1.00 92.38 70 LEU A C 1
ATOM 568 O O . LEU A 1 70 ? -2.324 6.311 -39.830 1.00 92.38 70 LEU A O 1
ATOM 572 N N . ASN A 1 71 ? -1.047 4.549 -40.394 1.00 93.50 71 ASN A N 1
ATOM 573 C CA . ASN A 1 71 ? -0.208 4.562 -39.205 1.00 93.50 71 ASN A CA 1
ATOM 574 C C . ASN A 1 71 ? 1.047 5.426 -39.387 1.00 93.50 71 ASN A C 1
ATOM 576 O O . ASN A 1 71 ? 1.716 5.370 -40.420 1.00 93.50 71 ASN A O 1
ATOM 580 N N . PHE A 1 72 ? 1.429 6.155 -38.341 1.00 93.00 72 PHE A N 1
ATOM 581 C CA . PHE A 1 72 ? 2.685 6.890 -38.261 1.00 93.00 72 PHE A CA 1
ATOM 582 C C . PHE A 1 72 ? 3.360 6.732 -36.893 1.00 93.00 72 PHE A C 1
ATOM 584 O O . PHE A 1 72 ? 2.739 6.548 -35.844 1.00 93.00 72 PHE A O 1
ATOM 591 N N . HIS A 1 73 ? 4.690 6.769 -36.908 1.00 93.81 73 HIS A N 1
ATOM 592 C CA . HIS A 1 73 ? 5.509 6.626 -35.711 1.00 93.81 73 HIS A CA 1
ATOM 593 C C . HIS A 1 73 ? 5.563 7.946 -34.932 1.00 93.81 73 HIS A C 1
ATOM 595 O O . HIS A 1 73 ? 5.839 8.998 -35.502 1.00 93.81 73 HIS A O 1
ATOM 601 N N . THR A 1 74 ? 5.387 7.895 -33.610 1.00 94.88 74 THR A N 1
ATOM 602 C CA . THR A 1 74 ? 5.400 9.098 -32.745 1.00 94.88 74 THR A CA 1
ATOM 603 C C . THR A 1 74 ? 6.788 9.708 -32.521 1.00 94.88 74 THR A C 1
ATOM 605 O O . THR A 1 74 ? 6.922 10.754 -31.894 1.00 94.88 74 THR A O 1
ATOM 608 N N . GLY A 1 75 ? 7.843 9.027 -32.962 1.00 94.12 75 GLY A N 1
ATOM 609 C CA . GLY A 1 75 ? 9.236 9.358 -32.640 1.00 94.12 75 GLY A CA 1
ATOM 610 C C . GLY A 1 75 ? 9.714 8.767 -31.308 1.00 94.12 75 GLY A C 1
ATOM 611 O O . GLY A 1 75 ? 10.912 8.775 -31.039 1.00 94.12 75 GLY A O 1
ATOM 612 N N . VAL A 1 76 ? 8.815 8.194 -30.500 1.00 94.44 76 VAL A N 1
ATOM 613 C CA . VAL A 1 76 ? 9.139 7.620 -29.189 1.00 94.44 76 VAL A CA 1
ATOM 614 C C . VAL A 1 76 ? 9.355 6.112 -29.300 1.00 94.44 76 VAL A C 1
ATOM 616 O O . VAL A 1 76 ? 8.463 5.364 -29.704 1.00 94.44 76 VAL A O 1
ATOM 619 N N . SER A 1 77 ? 10.536 5.655 -28.886 1.00 93.25 77 SER A N 1
ATOM 620 C CA . SER A 1 77 ? 10.883 4.236 -28.806 1.00 93.25 77 SER A CA 1
ATOM 621 C C . SER A 1 77 ? 11.631 3.915 -27.512 1.00 93.25 77 SER A C 1
ATOM 623 O O . SER A 1 77 ? 12.233 4.787 -26.882 1.00 93.25 77 SER A O 1
ATOM 625 N N . LYS A 1 78 ? 11.574 2.648 -27.100 1.00 92.19 78 LYS A N 1
ATOM 626 C CA . LYS A 1 78 ? 12.356 2.095 -25.996 1.00 92.19 78 LYS A CA 1
ATOM 627 C C . LYS A 1 78 ? 13.086 0.856 -26.487 1.00 92.19 78 LYS A C 1
ATOM 629 O O . LYS A 1 78 ? 12.450 -0.071 -26.980 1.00 92.19 78 LYS A O 1
ATOM 634 N N . THR A 1 79 ? 14.390 0.817 -26.255 1.00 91.69 79 THR A N 1
ATOM 635 C CA . THR A 1 79 ? 15.231 -0.344 -26.543 1.00 91.69 79 THR A CA 1
ATOM 636 C C . THR A 1 79 ? 15.934 -0.781 -25.269 1.00 91.69 79 THR A C 1
ATOM 638 O O . THR A 1 79 ? 16.403 0.051 -24.498 1.00 91.69 79 THR A O 1
ATOM 641 N N . VAL A 1 80 ? 15.985 -2.089 -25.045 1.00 88.56 80 VAL A N 1
ATOM 642 C CA . VAL A 1 80 ? 16.738 -2.728 -23.967 1.00 88.56 80 VAL A CA 1
ATOM 643 C C . VAL A 1 80 ? 17.753 -3.642 -24.625 1.00 88.56 80 VAL A C 1
ATOM 645 O O . VAL A 1 80 ? 17.387 -4.599 -25.315 1.00 88.56 80 VAL A O 1
ATOM 648 N N . LEU A 1 81 ? 19.026 -3.318 -24.423 1.00 87.25 81 LEU A N 1
ATOM 649 C CA . LEU A 1 81 ? 20.141 -4.123 -24.904 1.00 87.25 81 LEU A CA 1
ATOM 650 C C . LEU A 1 81 ? 20.474 -5.215 -23.883 1.00 87.25 81 LEU A C 1
ATOM 652 O O . LEU A 1 81 ? 20.181 -5.088 -22.693 1.00 87.25 81 LEU A O 1
ATOM 656 N N . ALA A 1 82 ? 21.171 -6.260 -24.316 1.00 85.69 82 ALA A N 1
ATOM 657 C CA . ALA A 1 82 ? 21.576 -7.365 -23.448 1.00 85.69 82 ALA A CA 1
ATOM 658 C C . ALA A 1 82 ? 22.273 -6.934 -22.151 1.00 85.69 82 ALA A C 1
ATOM 660 O O . ALA A 1 82 ? 21.960 -7.444 -21.077 1.00 85.69 82 ALA A O 1
ATOM 661 N N . LYS A 1 83 ? 23.170 -5.942 -22.234 1.00 85.50 83 LYS A N 1
ATOM 662 C CA . LYS A 1 83 ? 23.892 -5.392 -21.072 1.00 85.50 83 LYS A CA 1
ATOM 663 C C . LYS A 1 83 ? 22.962 -4.778 -20.013 1.00 85.50 83 LYS A C 1
ATOM 665 O O . LYS A 1 83 ? 23.328 -4.701 -18.845 1.00 85.50 83 LYS A O 1
ATOM 670 N N . GLU A 1 84 ? 21.770 -4.342 -20.415 1.00 88.25 84 GLU A N 1
ATOM 671 C CA . GLU A 1 84 ? 20.753 -3.714 -19.564 1.00 88.25 84 GLU A CA 1
ATOM 672 C C . GLU A 1 84 ? 19.655 -4.692 -19.139 1.00 88.25 84 GLU A C 1
ATOM 674 O O . GLU A 1 84 ? 18.857 -4.364 -18.262 1.00 88.25 84 GLU A O 1
ATOM 679 N N . PHE A 1 85 ? 19.610 -5.897 -19.712 1.00 88.31 85 PHE A N 1
ATOM 680 C CA . PHE A 1 85 ? 18.502 -6.834 -19.530 1.00 88.31 85 PHE A CA 1
ATOM 681 C C . PHE A 1 85 ? 18.266 -7.201 -18.058 1.00 88.31 85 PHE A C 1
ATOM 683 O O . PHE A 1 85 ? 17.135 -7.160 -17.578 1.00 88.31 85 PHE A O 1
ATOM 690 N N . ASN A 1 86 ? 19.338 -7.460 -17.300 1.00 89.19 86 ASN A N 1
ATOM 691 C CA . ASN A 1 86 ? 19.256 -7.727 -15.857 1.00 89.19 86 ASN A CA 1
ATOM 692 C C . ASN A 1 86 ? 18.642 -6.554 -15.076 1.00 89.19 86 ASN A C 1
ATOM 694 O O . ASN A 1 86 ? 17.830 -6.755 -14.164 1.00 89.19 86 ASN A O 1
ATOM 698 N N . ASN A 1 87 ? 19.021 -5.328 -15.442 1.00 90.44 87 ASN A N 1
ATOM 699 C CA . ASN A 1 87 ? 18.515 -4.116 -14.806 1.00 90.44 87 ASN A CA 1
ATOM 700 C C . ASN A 1 87 ? 17.046 -3.896 -15.167 1.00 90.44 87 ASN A C 1
ATOM 702 O O . ASN A 1 87 ? 16.246 -3.596 -14.284 1.00 90.44 87 ASN A O 1
ATOM 706 N N . GLU A 1 88 ? 16.670 -4.109 -16.430 1.00 91.69 88 GLU A N 1
ATOM 707 C CA . GLU A 1 88 ? 15.282 -3.998 -16.872 1.00 91.69 88 GLU A CA 1
ATOM 708 C C . GLU A 1 88 ? 14.390 -5.023 -16.166 1.00 91.69 88 GLU A C 1
ATOM 710 O O . GLU A 1 88 ? 13.325 -4.659 -15.673 1.00 91.69 88 GLU A O 1
ATOM 715 N N . VAL A 1 89 ? 14.828 -6.278 -16.033 1.00 92.19 89 VAL A N 1
ATOM 716 C CA . VAL A 1 89 ? 14.056 -7.284 -15.295 1.00 92.19 89 VAL A CA 1
ATOM 717 C C . VAL A 1 89 ? 13.900 -6.899 -13.823 1.00 92.19 89 VAL A C 1
ATOM 719 O O . VAL A 1 89 ? 12.793 -6.962 -13.286 1.00 92.19 89 VAL A O 1
ATOM 722 N N . SER A 1 90 ? 14.973 -6.444 -13.172 1.00 93.00 90 SER A N 1
ATOM 723 C CA . SER A 1 90 ? 14.907 -5.974 -11.781 1.00 93.00 90 SER A CA 1
ATOM 724 C C . SER A 1 90 ? 13.950 -4.784 -11.630 1.00 93.00 90 SER A C 1
ATOM 726 O O . SER A 1 90 ? 13.157 -4.734 -10.687 1.00 93.00 90 SER A O 1
ATOM 728 N N . ARG A 1 91 ? 13.966 -3.859 -12.597 1.00 93.50 91 ARG A N 1
ATOM 729 C CA . ARG A 1 91 ? 13.055 -2.711 -12.669 1.00 93.50 91 ARG A CA 1
ATOM 730 C C . ARG A 1 91 ? 11.600 -3.155 -12.831 1.00 93.50 91 ARG A C 1
ATOM 732 O O . ARG A 1 91 ? 10.738 -2.643 -12.124 1.00 93.50 91 ARG A O 1
ATOM 739 N N . LEU A 1 92 ? 11.319 -4.122 -13.708 1.00 94.62 92 LEU A N 1
ATOM 740 C CA . LEU A 1 92 ? 9.971 -4.669 -13.912 1.00 94.62 92 LEU A CA 1
ATOM 741 C C . LEU A 1 92 ? 9.438 -5.371 -12.657 1.00 94.62 92 LEU A C 1
ATOM 743 O O . LEU A 1 92 ? 8.293 -5.140 -12.272 1.00 94.62 92 LEU A O 1
ATOM 747 N N . ILE A 1 93 ? 10.274 -6.163 -11.975 1.00 96.25 93 ILE A N 1
ATOM 748 C CA . ILE A 1 93 ? 9.919 -6.764 -10.678 1.00 96.25 93 ILE A CA 1
ATOM 749 C C . ILE A 1 93 ? 9.593 -5.666 -9.657 1.00 96.25 93 ILE A C 1
ATOM 751 O O . ILE A 1 93 ? 8.595 -5.768 -8.942 1.00 96.25 93 ILE A O 1
ATOM 755 N N . SER A 1 94 ? 10.404 -4.606 -9.605 1.00 96.88 94 SER A N 1
ATOM 756 C CA . SER A 1 94 ? 10.172 -3.482 -8.696 1.00 96.88 94 SER A CA 1
ATOM 757 C C . SER A 1 94 ? 8.866 -2.752 -8.990 1.00 96.88 94 SER A C 1
ATOM 759 O O . SER A 1 94 ? 8.128 -2.443 -8.057 1.00 96.88 94 SER A O 1
ATOM 761 N N . ILE A 1 95 ? 8.535 -2.527 -10.263 1.00 95.62 95 ILE A N 1
ATOM 762 C CA . ILE A 1 95 ? 7.265 -1.908 -10.669 1.00 95.62 95 ILE A CA 1
ATOM 763 C C . ILE A 1 95 ? 6.074 -2.739 -10.200 1.00 95.62 95 ILE A C 1
ATOM 765 O O . ILE A 1 95 ? 5.158 -2.182 -9.597 1.00 95.62 95 ILE A O 1
ATOM 769 N N . GLU A 1 96 ? 6.107 -4.055 -10.409 1.00 97.19 96 GLU A N 1
ATOM 770 C CA . GLU A 1 96 ? 5.039 -4.944 -9.941 1.00 97.19 96 GLU A CA 1
ATOM 771 C C . GLU A 1 96 ? 4.913 -4.907 -8.410 1.00 97.19 96 GLU A C 1
ATOM 773 O O . GLU A 1 96 ? 3.816 -4.786 -7.864 1.00 97.19 96 GLU A O 1
ATOM 778 N N . CYS A 1 97 ? 6.035 -4.929 -7.687 1.00 98.00 97 CYS A N 1
ATOM 779 C CA . CYS A 1 97 ? 6.021 -4.839 -6.226 1.00 98.00 97 CYS A CA 1
ATOM 780 C C . CYS A 1 97 ? 5.484 -3.482 -5.727 1.00 98.00 97 CYS A C 1
ATOM 782 O O . CYS A 1 97 ? 4.741 -3.439 -4.742 1.00 98.00 97 CYS A O 1
ATOM 784 N N . CYS A 1 98 ? 5.817 -2.379 -6.404 1.00 97.88 98 CYS A N 1
ATOM 785 C CA . CYS A 1 98 ? 5.261 -1.049 -6.139 1.00 97.88 98 CYS A CA 1
ATOM 786 C C . CYS A 1 98 ? 3.753 -1.014 -6.398 1.00 97.88 98 CYS A C 1
ATOM 788 O O . CYS A 1 98 ? 2.995 -0.544 -5.545 1.00 97.88 98 CYS A O 1
ATOM 790 N N . TYR A 1 99 ? 3.294 -1.572 -7.517 1.00 97.44 99 TYR A N 1
ATOM 791 C CA . TYR A 1 99 ? 1.870 -1.691 -7.816 1.00 97.44 99 TYR A CA 1
ATOM 792 C C . TYR A 1 99 ? 1.127 -2.465 -6.717 1.00 97.44 99 TYR A C 1
ATOM 794 O O . TYR A 1 99 ? 0.107 -2.000 -6.200 1.00 97.44 99 TYR A O 1
ATOM 802 N N . VAL A 1 100 ? 1.685 -3.593 -6.272 1.00 98.38 100 VAL A N 1
ATOM 803 C CA . VAL A 1 100 ? 1.129 -4.393 -5.174 1.00 98.38 100 VAL A CA 1
ATOM 804 C C . VAL A 1 100 ? 1.067 -3.608 -3.861 1.00 98.38 100 VAL A C 1
ATOM 806 O O . VAL A 1 100 ? 0.055 -3.694 -3.159 1.00 98.38 100 VAL A O 1
ATOM 809 N N . LEU A 1 101 ? 2.078 -2.787 -3.543 1.00 98.38 101 LEU A N 1
ATOM 810 C CA . LEU A 1 101 ? 2.023 -1.874 -2.395 1.00 98.38 101 LEU A CA 1
ATOM 811 C C . LEU A 1 101 ? 0.822 -0.935 -2.516 1.00 98.38 101 LEU A C 1
ATOM 813 O O . LEU A 1 101 ? -0.005 -0.894 -1.601 1.00 98.38 101 LEU A O 1
ATOM 817 N N . ALA A 1 102 ? 0.698 -0.223 -3.639 1.00 98.06 102 ALA A N 1
ATOM 818 C CA . ALA A 1 102 ? -0.377 0.743 -3.847 1.00 98.06 102 ALA A CA 1
ATOM 819 C C . ALA A 1 102 ? -1.762 0.089 -3.710 1.00 98.06 102 ALA A C 1
ATOM 821 O O . ALA A 1 102 ? -2.606 0.572 -2.953 1.00 98.06 102 ALA A O 1
ATOM 822 N N . GLN A 1 103 ? -1.952 -1.068 -4.348 1.00 98.38 103 GLN A N 1
ATOM 823 C CA . GLN A 1 103 ? -3.199 -1.832 -4.295 1.00 98.38 103 GLN A CA 1
ATOM 824 C C . GLN A 1 103 ? -3.515 -2.383 -2.900 1.00 98.38 103 GLN A C 1
ATOM 826 O O . GLN A 1 103 ? -4.677 -2.413 -2.487 1.00 98.38 103 GLN A O 1
ATOM 831 N N . SER A 1 104 ? -2.500 -2.813 -2.147 1.00 98.50 104 SER A N 1
ATOM 832 C CA . SER A 1 104 ? -2.691 -3.297 -0.776 1.00 98.50 104 SER A CA 1
ATOM 833 C C . SER A 1 104 ? -3.120 -2.179 0.179 1.00 98.50 104 SER A C 1
ATOM 835 O O . SER A 1 104 ? -3.968 -2.405 1.045 1.00 98.50 104 SER A O 1
ATOM 837 N N . PHE A 1 105 ? -2.595 -0.963 -0.011 1.00 98.25 105 PHE A N 1
ATOM 838 C CA . PHE A 1 105 ? -2.983 0.200 0.783 1.00 98.25 105 PHE A CA 1
ATOM 839 C C . PHE A 1 105 ? -4.406 0.662 0.449 1.00 98.25 105 PHE A C 1
ATOM 841 O O . PHE A 1 105 ? -5.193 0.898 1.359 1.00 98.25 105 PHE A O 1
ATOM 848 N N . GLU A 1 106 ? -4.789 0.692 -0.830 1.00 97.75 106 GLU A N 1
ATOM 849 C CA . GLU A 1 106 ? -6.176 0.982 -1.234 1.00 97.75 106 GLU A CA 1
ATOM 850 C C . GLU A 1 106 ? -7.172 -0.030 -0.647 1.00 97.75 106 GLU A C 1
ATOM 852 O O . GLU A 1 106 ? -8.243 0.339 -0.157 1.00 97.75 106 GLU A O 1
ATOM 857 N N . ALA A 1 107 ? -6.809 -1.317 -0.637 1.00 98.44 107 ALA A N 1
ATOM 858 C CA . ALA A 1 107 ? -7.618 -2.355 -0.004 1.00 98.44 107 ALA A CA 1
ATOM 859 C C . ALA A 1 107 ? -7.744 -2.142 1.517 1.00 98.44 107 ALA A C 1
ATOM 861 O O . ALA A 1 107 ? -8.820 -2.366 2.078 1.00 98.44 107 ALA A O 1
ATOM 862 N N . LEU A 1 108 ? -6.678 -1.674 2.176 1.00 98.69 108 LEU A N 1
ATOM 863 C CA . LEU A 1 108 ? -6.680 -1.341 3.602 1.00 98.69 108 LEU A CA 1
ATOM 864 C C . LEU A 1 108 ? -7.577 -0.130 3.891 1.00 98.69 108 LEU A C 1
ATOM 866 O O . LEU A 1 108 ? -8.367 -0.162 4.835 1.00 98.69 108 LEU A O 1
ATOM 870 N N . GLU A 1 109 ? -7.509 0.918 3.068 1.00 98.06 109 GLU A N 1
ATOM 871 C CA . GLU A 1 109 ? -8.409 2.066 3.189 1.00 98.06 109 GLU A CA 1
ATOM 872 C C . GLU A 1 109 ? -9.865 1.632 3.034 1.00 98.06 109 GLU A C 1
ATOM 874 O O . GLU A 1 109 ? -10.708 1.984 3.859 1.00 98.06 109 GLU A O 1
ATOM 879 N N . LYS A 1 110 ? -10.167 0.806 2.027 1.00 97.81 110 LYS A N 1
ATOM 880 C CA . LYS A 1 110 ? -11.512 0.255 1.832 1.00 97.81 110 LYS A CA 1
ATOM 881 C C . LYS A 1 110 ? -11.985 -0.542 3.051 1.00 97.81 110 LYS A C 1
ATOM 883 O O . LYS A 1 110 ? -13.114 -0.341 3.495 1.00 97.81 110 LYS A O 1
ATOM 888 N N . LEU A 1 111 ? -11.128 -1.390 3.624 1.00 98.56 111 LEU A N 1
ATOM 889 C CA . LEU A 1 111 ? -11.430 -2.116 4.860 1.00 98.56 111 LEU A CA 1
ATOM 890 C C . LEU A 1 111 ? -11.785 -1.157 6.001 1.00 98.56 111 LEU A C 1
ATOM 892 O O . LEU A 1 111 ? -12.795 -1.333 6.676 1.00 98.56 111 LEU A O 1
ATOM 896 N N . PHE A 1 112 ? -10.977 -0.121 6.210 1.00 98.31 112 PHE A N 1
ATOM 897 C CA . PHE A 1 112 ? -11.193 0.841 7.288 1.00 98.31 112 PHE A CA 1
ATOM 898 C C . PHE A 1 112 ? -12.462 1.665 7.088 1.00 98.31 112 PHE A C 1
ATOM 900 O O . PHE A 1 112 ? -13.198 1.884 8.049 1.00 98.31 112 PHE A O 1
ATOM 907 N N . LYS A 1 113 ? -12.791 2.041 5.849 1.00 97.56 113 LYS A N 1
ATOM 908 C CA . LYS A 1 113 ? -14.095 2.641 5.532 1.00 97.56 113 LYS A CA 1
ATOM 909 C C . LYS A 1 113 ? -15.240 1.695 5.905 1.00 97.56 113 LYS A C 1
ATOM 911 O O . LYS A 1 113 ? -16.220 2.139 6.502 1.00 97.56 113 LYS A O 1
ATOM 916 N N . ASN A 1 114 ? -15.098 0.395 5.634 1.00 96.75 114 ASN A N 1
ATOM 917 C CA . ASN A 1 114 ? -16.089 -0.604 6.036 1.00 96.75 114 ASN A CA 1
ATOM 918 C C . ASN A 1 114 ? -16.225 -0.709 7.560 1.00 96.75 114 ASN A C 1
ATOM 920 O O . ASN A 1 114 ? -17.340 -0.663 8.072 1.00 96.75 114 ASN A O 1
ATOM 924 N N . PHE A 1 115 ? -15.114 -0.742 8.295 1.00 97.25 115 PHE A N 1
ATOM 925 C CA . PHE A 1 115 ? -15.141 -0.771 9.758 1.00 97.25 115 PHE A CA 1
ATOM 926 C C . PHE A 1 115 ? -15.822 0.452 10.368 1.00 97.25 115 PHE A C 1
ATOM 928 O O . PHE A 1 115 ? -16.632 0.303 11.280 1.00 97.25 115 PHE A O 1
ATOM 935 N N . ILE A 1 116 ? -15.530 1.651 9.860 1.00 96.81 116 ILE A N 1
ATOM 936 C CA . ILE A 1 116 ? -16.186 2.876 10.326 1.00 96.81 116 ILE A CA 1
ATOM 937 C C . ILE A 1 116 ? -17.684 2.838 10.021 1.00 96.81 116 ILE A C 1
ATOM 939 O O . ILE A 1 116 ? -18.484 3.190 10.881 1.00 96.81 116 ILE A O 1
ATOM 943 N N . TYR A 1 117 ? -18.072 2.379 8.832 1.00 95.56 117 TYR A N 1
ATOM 944 C CA . TYR A 1 117 ? -19.478 2.231 8.462 1.00 95.56 117 TYR A CA 1
ATOM 945 C C . TYR A 1 117 ? -20.237 1.284 9.406 1.00 95.56 117 TYR A C 1
ATOM 947 O O . TYR A 1 117 ? -21.280 1.657 9.941 1.00 95.56 117 TYR A O 1
ATOM 955 N N . GLU A 1 118 ? -19.686 0.103 9.698 1.00 94.81 118 GLU A N 1
ATOM 956 C CA . GLU A 1 118 ? -20.297 -0.827 10.658 1.00 94.81 118 GLU A CA 1
ATOM 957 C C . GLU A 1 118 ? -20.287 -0.271 12.090 1.00 94.81 118 GLU A C 1
ATOM 959 O O . GLU A 1 118 ? -21.264 -0.410 12.824 1.00 94.81 118 GLU A O 1
ATOM 964 N N . LYS A 1 119 ? -19.229 0.444 12.492 1.00 94.81 119 LYS A N 1
ATOM 965 C CA . LYS A 1 119 ? -19.179 1.124 13.794 1.00 94.81 119 LYS A CA 1
ATOM 966 C C . LYS A 1 119 ? -20.290 2.169 13.933 1.00 94.81 119 LYS A C 1
ATOM 968 O O . LYS A 1 119 ? -20.909 2.211 14.988 1.00 94.81 119 LYS A O 1
ATOM 973 N N . CYS A 1 120 ? -20.580 2.955 12.896 1.00 94.38 120 CYS A N 1
ATOM 974 C CA . CYS A 1 120 ? -21.674 3.930 12.914 1.00 94.38 120 CYS A CA 1
ATOM 975 C C . CYS A 1 120 ? -23.050 3.283 13.090 1.00 94.38 120 CYS A C 1
ATOM 977 O O . CYS A 1 120 ? -23.881 3.833 13.802 1.00 94.38 120 CYS A O 1
ATOM 979 N N . LYS A 1 121 ? -23.287 2.106 12.497 1.00 91.62 121 LYS A N 1
ATOM 980 C CA . LYS A 1 121 ? -24.550 1.370 12.687 1.00 91.62 121 LYS A CA 1
ATOM 981 C C . LYS A 1 121 ? -24.735 0.860 14.116 1.00 91.62 121 LYS A C 1
ATOM 983 O O . LYS A 1 121 ? -25.858 0.755 14.591 1.00 91.62 121 LYS A O 1
ATOM 988 N N . LEU A 1 122 ? -23.638 0.498 14.779 1.00 91.75 122 LEU A N 1
ATOM 989 C CA . LEU A 1 122 ? -23.642 -0.116 16.112 1.00 91.75 122 LEU A CA 1
ATOM 990 C C . LEU A 1 122 ? -23.494 0.893 17.256 1.00 91.75 122 LEU A C 1
ATOM 992 O O . LEU A 1 122 ? -23.437 0.497 18.425 1.00 91.75 122 LEU A O 1
ATOM 996 N N . ASP A 1 123 ? -23.286 2.169 16.946 1.00 93.56 123 ASP A N 1
ATOM 997 C CA . ASP A 1 123 ? -22.861 3.174 17.911 1.00 93.56 123 ASP A CA 1
ATOM 998 C C . ASP A 1 123 ? -23.359 4.563 17.501 1.00 93.56 123 ASP A C 1
ATOM 1000 O O . ASP A 1 123 ? -22.652 5.333 16.847 1.00 93.56 123 ASP A O 1
ATOM 1004 N N . ASN A 1 124 ? -24.595 4.876 17.899 1.00 93.00 124 ASN A N 1
ATOM 1005 C CA . ASN A 1 124 ? -25.226 6.162 17.593 1.00 93.00 124 ASN A CA 1
ATOM 1006 C C . ASN A 1 124 ? -24.420 7.346 18.140 1.00 93.00 124 ASN A C 1
ATOM 1008 O O . ASN A 1 124 ? -24.340 8.381 17.487 1.00 93.00 124 ASN A O 1
ATOM 1012 N N . LEU A 1 125 ? -23.776 7.195 19.302 1.00 93.44 125 LEU A N 1
ATOM 1013 C CA . LEU A 1 125 ? -22.937 8.253 19.857 1.00 93.44 125 LEU A CA 1
ATOM 1014 C C . LEU A 1 125 ? -21.741 8.528 18.940 1.00 93.44 125 LEU A C 1
ATOM 1016 O O . LEU A 1 125 ? -21.468 9.677 18.602 1.00 93.44 125 LEU A O 1
ATOM 1020 N N . PHE A 1 126 ? -21.040 7.480 18.502 1.00 94.75 126 PHE A N 1
ATOM 1021 C CA . PHE A 1 126 ? -19.947 7.639 17.546 1.00 94.75 126 PHE A CA 1
ATOM 1022 C C . PHE A 1 126 ? -20.421 8.252 16.222 1.00 94.75 126 PHE A C 1
ATOM 1024 O O . PHE A 1 126 ? -19.729 9.115 15.682 1.00 94.75 126 PHE A O 1
ATOM 1031 N N . PHE A 1 127 ? -21.586 7.834 15.719 1.00 94.50 127 PHE A N 1
ATOM 1032 C CA . PHE A 1 127 ? -22.194 8.399 14.516 1.00 94.50 127 PHE A CA 1
ATOM 1033 C C . PHE A 1 127 ? -22.395 9.915 14.633 1.00 94.50 127 PHE A C 1
ATOM 1035 O O . PHE A 1 127 ? -21.879 10.650 13.790 1.00 94.50 127 PHE A O 1
ATOM 1042 N N . GLU A 1 128 ? -23.050 10.389 15.696 1.00 93.50 128 GLU A N 1
ATOM 1043 C CA . GLU A 1 128 ? -23.293 11.823 15.905 1.00 93.50 128 GLU A CA 1
ATOM 1044 C C . GLU A 1 128 ? -21.988 12.617 16.077 1.00 93.50 128 GLU A C 1
ATOM 1046 O O . GLU A 1 128 ? -21.857 13.720 15.557 1.00 93.50 128 GLU A O 1
ATOM 1051 N N . VAL A 1 129 ? -20.968 12.038 16.723 1.00 93.19 129 VAL A N 1
ATOM 1052 C CA . VAL A 1 129 ? -19.661 12.694 16.934 1.00 93.19 129 VAL A CA 1
ATOM 1053 C C . VAL A 1 129 ? -18.883 12.924 15.634 1.00 93.19 129 VAL A C 1
ATOM 1055 O O . VAL A 1 129 ? -18.066 13.850 15.552 1.00 93.19 129 VAL A O 1
ATOM 1058 N N . ILE A 1 130 ? -19.039 12.048 14.639 1.00 93.06 130 ILE A N 1
ATOM 1059 C CA . ILE A 1 130 ? -18.296 12.169 13.377 1.00 93.06 130 ILE A CA 1
ATOM 1060 C C . ILE A 1 130 ? -19.117 12.811 12.262 1.00 93.06 130 ILE A C 1
ATOM 1062 O O . ILE A 1 130 ? -18.521 13.276 11.290 1.00 93.06 130 ILE A O 1
ATOM 1066 N N . LYS A 1 131 ? -20.448 12.823 12.382 1.00 92.50 131 LYS A N 1
ATOM 1067 C CA . LYS A 1 131 ? -21.340 13.475 11.430 1.00 92.50 131 LYS A CA 1
ATOM 1068 C C . LYS A 1 131 ? -21.063 14.975 11.428 1.00 92.50 131 LYS A C 1
ATOM 1070 O O . LYS A 1 131 ? -21.004 15.625 12.466 1.00 92.50 131 LYS A O 1
ATOM 1075 N N . THR A 1 132 ? -20.878 15.524 10.238 1.00 89.62 132 THR A N 1
ATOM 1076 C CA . THR A 1 132 ? -20.714 16.966 10.028 1.00 89.62 132 THR A CA 1
ATOM 1077 C C . THR A 1 132 ? -21.502 17.371 8.793 1.00 89.62 132 THR A C 1
ATOM 1079 O O . THR A 1 132 ? -21.891 16.513 8.003 1.00 89.62 132 THR A O 1
ATOM 1082 N N . GLU A 1 133 ? -21.677 18.671 8.569 1.00 83.62 133 GLU A N 1
ATOM 1083 C CA . GLU A 1 133 ? -22.304 19.188 7.343 1.00 83.62 133 GLU A CA 1
ATOM 1084 C C . GLU A 1 133 ? -21.644 18.647 6.063 1.00 83.62 133 GLU A C 1
ATOM 1086 O O . GLU A 1 133 ? -22.314 18.424 5.062 1.00 83.62 133 GLU A O 1
ATOM 1091 N N . LYS A 1 134 ? -20.329 18.389 6.106 1.00 83.88 134 LYS A N 1
ATOM 1092 C CA . LYS A 1 134 ? -19.531 17.925 4.959 1.00 83.88 134 LYS A CA 1
ATOM 1093 C C . LYS A 1 134 ? -19.310 16.412 4.924 1.00 83.88 134 LYS A C 1
ATOM 1095 O O . LYS A 1 134 ? -18.681 15.915 3.994 1.00 83.88 134 LYS A O 1
ATOM 1100 N N . PHE A 1 135 ? -19.759 15.675 5.938 1.00 88.38 135 PHE A N 1
ATOM 1101 C CA . PHE A 1 135 ? -19.547 14.233 6.022 1.00 88.38 135 PHE A CA 1
ATOM 1102 C C . PHE A 1 135 ? -20.744 13.550 6.675 1.00 88.38 135 PHE A C 1
ATOM 1104 O O . PHE A 1 135 ? -20.943 13.645 7.889 1.00 88.38 135 PHE A O 1
ATOM 1111 N N . ASN A 1 136 ? -21.505 12.824 5.853 1.00 88.19 136 ASN A N 1
ATOM 1112 C CA . ASN A 1 136 ? -22.575 11.942 6.295 1.00 88.19 136 ASN A CA 1
ATOM 1113 C C . ASN A 1 136 ? -22.076 10.483 6.307 1.00 88.19 136 ASN A C 1
ATOM 1115 O O . ASN A 1 136 ? -21.900 9.907 5.233 1.00 88.19 136 ASN A O 1
ATOM 1119 N N . PRO A 1 137 ? -21.903 9.849 7.483 1.00 87.19 137 PRO A N 1
ATOM 1120 C CA . PRO A 1 137 ? -21.435 8.463 7.575 1.00 87.19 137 PRO A CA 1
ATOM 1121 C C . PRO A 1 137 ? -22.390 7.420 6.971 1.00 87.19 137 PRO A C 1
ATOM 1123 O O . PRO A 1 137 ? -21.998 6.272 6.772 1.00 87.19 137 PRO A O 1
ATOM 1126 N N . GLN A 1 138 ? -23.644 7.780 6.678 1.00 85.62 138 GLN A N 1
ATOM 1127 C CA . GLN A 1 138 ? -24.563 6.884 5.966 1.00 85.62 138 GLN A CA 1
ATOM 1128 C C . GLN A 1 138 ? -24.234 6.787 4.470 1.00 85.62 138 GLN A C 1
ATOM 1130 O O . GLN A 1 138 ? -24.500 5.754 3.856 1.00 85.62 138 GLN A O 1
ATOM 1135 N N . ASP A 1 139 ? -23.615 7.823 3.900 1.00 87.12 139 ASP A N 1
ATOM 1136 C CA . ASP A 1 139 ? -23.191 7.844 2.506 1.00 87.12 139 ASP A CA 1
ATOM 1137 C C . ASP A 1 139 ? -21.724 7.419 2.380 1.00 87.12 139 ASP A C 1
ATOM 1139 O O . ASP A 1 139 ? -20.784 8.160 2.684 1.00 87.12 139 ASP A O 1
ATOM 1143 N N . ARG A 1 140 ? -21.522 6.196 1.887 1.00 82.81 140 ARG A N 1
ATOM 1144 C CA . ARG A 1 140 ? -20.189 5.597 1.743 1.00 82.81 140 ARG A CA 1
ATOM 1145 C C . ARG A 1 140 ? -19.322 6.308 0.706 1.00 82.81 140 ARG A C 1
ATOM 1147 O O . ARG A 1 140 ? -18.098 6.196 0.789 1.00 82.81 140 ARG A O 1
ATOM 1154 N N . SER A 1 141 ? -19.923 7.013 -0.253 1.00 85.00 141 SER A N 1
ATOM 1155 C CA . SER A 1 141 ? -19.179 7.716 -1.305 1.00 85.00 141 SER A CA 1
ATOM 1156 C C . SER A 1 141 ? -18.343 8.873 -0.742 1.00 85.00 141 SER A C 1
ATOM 1158 O O . SER A 1 141 ? -17.240 9.127 -1.222 1.00 85.00 141 SER A O 1
ATOM 1160 N N . ASN A 1 142 ? -18.793 9.470 0.366 1.00 85.94 142 ASN A N 1
ATOM 1161 C CA . ASN A 1 142 ? -18.152 10.618 1.009 1.00 85.94 142 ASN A CA 1
ATOM 1162 C C . ASN A 1 142 ? -17.046 10.240 2.006 1.00 85.94 142 ASN A C 1
ATOM 1164 O O . ASN A 1 142 ? -16.500 11.104 2.695 1.00 85.94 142 ASN A O 1
ATOM 1168 N N . TYR A 1 143 ? -16.700 8.955 2.126 1.00 92.50 143 TYR A N 1
ATOM 1169 C CA . TYR A 1 143 ? -15.675 8.527 3.074 1.00 92.50 143 TYR A CA 1
ATOM 1170 C C . TYR A 1 143 ? -14.279 8.979 2.636 1.00 92.50 143 TYR A C 1
ATOM 1172 O O . TYR A 1 143 ? -13.807 8.559 1.568 1.00 92.50 143 TYR A O 1
ATOM 1180 N N . PRO A 1 144 ? -13.559 9.744 3.480 1.00 93.81 144 PRO A N 1
ATOM 1181 C CA . PRO A 1 144 ? -12.253 10.267 3.120 1.00 93.81 144 PRO A CA 1
ATOM 1182 C C . PRO A 1 144 ? -11.199 9.154 3.062 1.00 93.81 144 PRO A C 1
ATOM 1184 O O . PRO A 1 144 ? -11.379 8.077 3.631 1.00 93.81 144 PRO A O 1
ATOM 1187 N N . GLY A 1 145 ? -10.085 9.423 2.382 1.00 94.19 145 GLY A N 1
ATOM 1188 C CA . GLY A 1 145 ? -8.862 8.614 2.445 1.00 94.19 145 GLY A CA 1
ATOM 1189 C C . GLY A 1 145 ? -7.795 9.227 3.363 1.00 94.19 145 GLY A C 1
ATOM 1190 O O . GLY A 1 145 ? -8.032 10.228 4.052 1.00 94.19 145 GLY A O 1
ATOM 1191 N N . GLY A 1 146 ? -6.607 8.628 3.359 1.00 94.75 146 GLY A N 1
ATOM 1192 C CA . GLY A 1 146 ? -5.383 9.147 3.962 1.00 94.75 146 GLY A CA 1
ATOM 1193 C C . GLY A 1 146 ? -5.503 9.465 5.453 1.00 94.75 146 GLY A C 1
ATOM 1194 O O . GLY A 1 146 ? -6.080 8.714 6.242 1.00 94.75 146 GLY A O 1
ATOM 1195 N N . ASP A 1 147 ? -4.927 10.596 5.861 1.00 95.06 147 ASP A N 1
ATOM 1196 C CA . ASP A 1 147 ? -4.887 11.035 7.263 1.00 95.06 147 ASP A CA 1
ATOM 1197 C C . ASP A 1 147 ? -6.281 11.242 7.872 1.00 95.06 147 ASP A C 1
ATOM 1199 O O . ASP A 1 147 ? -6.484 10.998 9.065 1.00 95.06 147 ASP A O 1
ATOM 1203 N N . SER A 1 148 ? -7.253 11.678 7.071 1.00 95.50 148 SER A N 1
ATOM 1204 C CA . SER A 1 148 ? -8.630 11.876 7.525 1.00 95.50 148 SER A CA 1
ATOM 1205 C C . SER A 1 148 ? -9.298 10.550 7.887 1.00 95.50 148 SER A C 1
ATOM 1207 O O . SER A 1 148 ? -9.953 10.466 8.927 1.00 95.50 148 SER A O 1
ATOM 1209 N N . LEU A 1 149 ? -9.062 9.489 7.109 1.00 96.75 149 LEU A N 1
ATOM 1210 C CA . LEU A 1 149 ? -9.541 8.146 7.440 1.00 96.75 149 LEU A CA 1
ATOM 1211 C C . LEU A 1 149 ? -8.888 7.606 8.718 1.00 96.75 149 LEU A C 1
ATOM 1213 O O . LEU A 1 149 ? -9.578 7.087 9.597 1.00 96.75 149 LEU A O 1
ATOM 1217 N N . LEU A 1 150 ? -7.572 7.787 8.871 1.00 97.06 150 LEU A N 1
ATOM 1218 C CA . LEU A 1 150 ? -6.869 7.373 10.088 1.00 97.06 150 LEU A CA 1
ATOM 1219 C C . LEU A 1 150 ? -7.414 8.089 11.333 1.00 97.06 150 LEU A C 1
ATOM 1221 O O . LEU A 1 150 ? -7.544 7.469 12.388 1.00 97.06 150 LEU A O 1
ATOM 1225 N N . LYS A 1 151 ? -7.765 9.379 11.229 1.00 96.44 151 LYS A N 1
ATOM 1226 C CA . LYS A 1 151 ? -8.409 10.122 12.327 1.00 96.44 151 LYS A CA 1
ATOM 1227 C C . LYS A 1 151 ? -9.749 9.497 12.725 1.00 96.44 151 LYS A C 1
ATOM 1229 O O . LYS A 1 151 ? -10.011 9.389 13.921 1.00 96.44 151 LYS A O 1
ATOM 1234 N N . LEU A 1 152 ? -10.567 9.061 11.762 1.00 96.50 152 LEU A N 1
ATOM 1235 C CA . LEU A 1 152 ? -11.826 8.361 12.049 1.00 96.50 152 LEU A CA 1
ATOM 1236 C C . LEU A 1 152 ? -11.576 7.031 12.763 1.00 96.50 152 LEU A C 1
ATOM 1238 O O . LEU A 1 152 ? -12.227 6.758 13.768 1.00 96.50 152 LEU A O 1
ATOM 1242 N N . ILE A 1 153 ? -10.592 6.248 12.305 1.00 97.38 153 ILE A N 1
ATOM 1243 C CA . ILE A 1 153 ? -10.203 4.993 12.965 1.00 97.38 153 ILE A CA 1
ATOM 1244 C C . ILE A 1 153 ? -9.762 5.256 14.398 1.00 97.38 153 ILE A C 1
ATOM 1246 O O . ILE A 1 153 ? -10.304 4.642 15.307 1.00 97.38 153 ILE A O 1
ATOM 1250 N N . ARG A 1 154 ? -8.875 6.232 14.623 1.00 96.38 154 ARG A N 1
ATOM 1251 C CA . ARG A 1 154 ? -8.433 6.618 15.971 1.00 96.38 154 ARG A CA 1
ATOM 1252 C C . ARG A 1 154 ? -9.600 7.002 16.878 1.00 96.38 154 ARG A C 1
ATOM 1254 O O . ARG A 1 154 ? -9.620 6.571 18.025 1.00 96.38 154 ARG A O 1
ATOM 1261 N N . LYS A 1 155 ? -10.576 7.769 16.374 1.00 95.62 155 LYS A N 1
ATOM 1262 C CA . LYS A 1 155 ? -11.800 8.096 17.125 1.00 95.62 155 LYS A CA 1
ATOM 1263 C C . LYS A 1 155 ? -12.624 6.844 17.443 1.00 95.62 155 LYS A C 1
ATOM 1265 O O . LYS A 1 155 ? -13.106 6.718 18.563 1.00 95.62 155 LYS A O 1
ATOM 1270 N N . ALA A 1 156 ? -12.760 5.920 16.491 1.00 95.38 156 ALA A N 1
ATOM 1271 C CA . ALA A 1 156 ? -13.516 4.682 16.674 1.00 95.38 156 ALA A CA 1
ATOM 1272 C C . ALA A 1 156 ? -12.872 3.751 17.709 1.00 95.38 156 ALA A C 1
ATOM 1274 O O . ALA A 1 156 ? -13.578 3.135 18.497 1.00 95.38 156 ALA A O 1
ATOM 1275 N N . THR A 1 157 ? -11.541 3.675 17.727 1.00 95.12 157 THR A N 1
ATOM 1276 C CA . THR A 1 157 ? -10.764 2.786 18.605 1.00 95.12 157 THR A CA 1
ATOM 1277 C C . THR A 1 157 ? -10.303 3.437 19.914 1.00 95.12 157 THR A C 1
ATOM 1279 O O . THR A 1 157 ? -9.722 2.753 20.750 1.00 95.12 157 THR A O 1
ATOM 1282 N N . LYS A 1 158 ? -10.526 4.746 20.092 1.00 92.88 158 LYS A N 1
ATOM 1283 C CA . LYS A 1 158 ? -10.212 5.521 21.308 1.00 92.88 158 LYS A CA 1
ATOM 1284 C C . LYS A 1 158 ? -8.767 5.292 21.801 1.00 92.88 158 LYS A C 1
ATOM 1286 O O . LYS A 1 158 ? -7.838 5.190 20.998 1.00 92.88 158 LYS A O 1
ATOM 1291 N N . GLU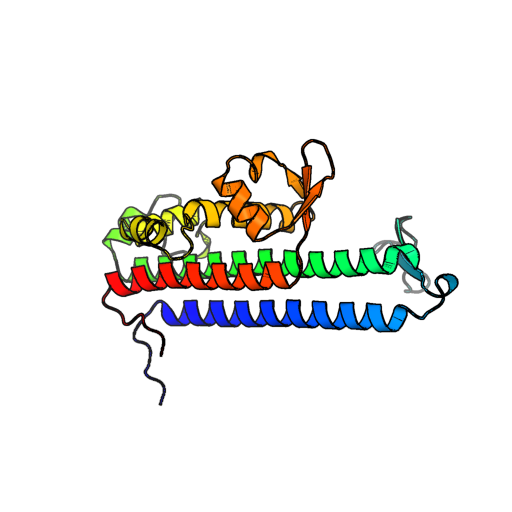 A 1 159 ? -8.567 5.249 23.118 1.00 92.69 159 GLU A N 1
ATOM 1292 C CA . GLU A 1 159 ? -7.261 5.108 23.778 1.00 92.69 159 GLU A CA 1
ATOM 1293 C C . GLU A 1 159 ? -6.560 3.783 23.458 1.00 92.69 159 GLU A C 1
ATOM 1295 O O . GLU A 1 159 ? -5.328 3.736 23.382 1.00 92.69 159 GLU A O 1
ATOM 1300 N N . ASP A 1 160 ? -7.331 2.726 23.178 1.00 94.25 160 ASP A N 1
ATOM 1301 C CA . ASP A 1 160 ? -6.779 1.430 22.793 1.00 94.25 160 ASP A CA 1
ATOM 1302 C C . ASP A 1 160 ? -5.917 1.546 21.528 1.00 94.25 160 ASP A C 1
ATOM 1304 O O . ASP A 1 160 ? -4.902 0.864 21.414 1.00 94.25 160 ASP A O 1
ATOM 1308 N N . PHE A 1 161 ? -6.219 2.467 20.607 1.00 93.94 161 PHE A N 1
ATOM 1309 C CA . PHE A 1 161 ? -5.353 2.690 19.446 1.00 93.94 161 PHE A CA 1
ATOM 1310 C C . PHE A 1 161 ? -3.899 2.967 19.841 1.00 93.94 161 PHE A C 1
ATOM 1312 O O . PHE A 1 161 ? -2.975 2.357 19.301 1.00 93.94 161 PHE A O 1
ATOM 1319 N N . ASN A 1 162 ? -3.700 3.882 20.793 1.00 91.62 162 ASN A N 1
ATOM 1320 C CA . ASN A 1 162 ? -2.372 4.271 21.254 1.00 91.62 162 ASN A CA 1
ATOM 1321 C C . ASN A 1 162 ? -1.747 3.132 22.066 1.00 91.62 162 ASN A C 1
ATOM 1323 O O . ASN A 1 162 ? -0.611 2.747 21.798 1.00 91.62 162 ASN A O 1
ATOM 1327 N N . LYS A 1 163 ? -2.525 2.502 22.955 1.00 92.44 163 LYS A N 1
ATOM 1328 C CA . LYS A 1 163 ? -2.072 1.363 23.763 1.00 92.44 163 LYS A CA 1
ATOM 1329 C C . LYS A 1 163 ? -1.521 0.221 22.907 1.00 92.44 163 LYS A C 1
ATOM 1331 O O . LYS A 1 163 ? -0.424 -0.272 23.165 1.00 92.44 163 LYS A O 1
ATOM 1336 N N . TYR A 1 164 ? -2.245 -0.202 21.869 1.00 90.50 164 TYR A N 1
ATOM 1337 C CA . TYR A 1 164 ? -1.777 -1.255 20.955 1.00 90.50 164 TYR A CA 1
ATOM 1338 C C . TYR A 1 164 ? -0.653 -0.764 20.028 1.00 90.50 164 TYR A C 1
ATOM 1340 O O . TYR A 1 164 ? 0.224 -1.544 19.651 1.00 90.50 164 TYR A O 1
ATOM 1348 N N . SER A 1 165 ? -0.633 0.526 19.687 1.00 90.44 165 SER A N 1
ATOM 1349 C CA . SER A 1 165 ? 0.473 1.126 18.938 1.00 90.44 165 SER A CA 1
ATOM 1350 C C . SER A 1 165 ? 1.787 1.152 19.732 1.00 90.44 165 SER A C 1
ATOM 1352 O O . SER A 1 165 ? 2.850 1.155 19.115 1.00 90.44 165 SER A O 1
ATOM 1354 N N . GLU A 1 166 ? 1.742 1.198 21.061 1.00 88.06 166 GLU A N 1
ATOM 1355 C CA . GLU A 1 166 ? 2.932 1.252 21.924 1.00 88.06 166 GLU A CA 1
ATOM 1356 C C . GLU A 1 166 ? 3.384 -0.136 22.388 1.00 88.06 166 GLU A C 1
ATOM 1358 O O . GLU A 1 166 ? 4.579 -0.401 22.486 1.00 88.06 166 GLU A O 1
ATOM 1363 N N . SER A 1 167 ? 2.433 -1.041 22.629 1.00 86.31 167 SER A N 1
ATOM 1364 C CA . SER A 1 167 ? 2.692 -2.372 23.197 1.00 86.31 167 SER A CA 1
ATOM 1365 C C . SER A 1 167 ? 2.874 -3.490 22.164 1.00 86.31 167 SER A C 1
ATOM 1367 O O . SER A 1 167 ? 2.990 -4.656 22.541 1.00 86.31 167 SER A O 1
ATOM 1369 N N . ASN A 1 168 ? 2.888 -3.185 20.861 1.00 85.00 168 ASN A N 1
ATOM 1370 C CA . ASN A 1 168 ? 3.070 -4.227 19.849 1.00 85.00 168 ASN A CA 1
ATOM 1371 C C . ASN A 1 168 ? 4.518 -4.734 19.777 1.00 85.00 168 ASN A C 1
ATOM 1373 O O . ASN A 1 168 ? 5.481 -3.992 19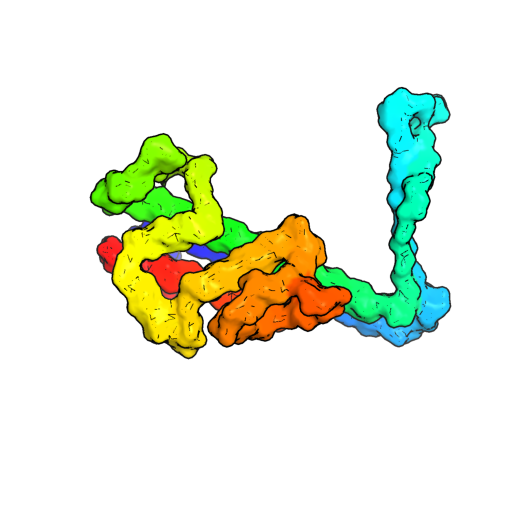.973 1.00 85.00 168 ASN A O 1
ATOM 1377 N N . ASN A 1 169 ? 4.659 -6.006 19.397 1.00 82.75 169 ASN A N 1
ATOM 1378 C CA . ASN A 1 169 ? 5.938 -6.722 19.332 1.00 82.75 169 ASN A CA 1
ATOM 1379 C C . ASN A 1 169 ? 6.970 -6.078 18.392 1.00 82.75 169 ASN A C 1
ATOM 1381 O O . ASN A 1 169 ? 8.164 -6.333 18.520 1.00 82.75 169 ASN A O 1
ATOM 1385 N N . TYR A 1 170 ? 6.519 -5.248 17.450 1.00 80.69 170 TYR A N 1
ATOM 1386 C CA . TYR A 1 170 ? 7.366 -4.592 16.458 1.00 80.69 170 TYR A CA 1
ATOM 1387 C C . TYR A 1 170 ? 7.755 -3.160 16.848 1.00 80.69 170 TYR A C 1
ATOM 1389 O O . TYR A 1 170 ? 8.489 -2.516 16.100 1.00 80.69 170 TYR A O 1
ATOM 1397 N N . LYS A 1 171 ? 7.265 -2.645 17.991 1.00 81.56 171 LYS A N 1
ATOM 1398 C CA . LYS A 1 171 ? 7.389 -1.232 18.405 1.00 81.56 171 LYS A CA 1
ATOM 1399 C C . LYS A 1 171 ? 6.984 -0.259 17.286 1.00 81.56 171 LYS A C 1
ATOM 1401 O O . LYS A 1 171 ? 7.536 0.832 17.138 1.00 81.56 171 LYS A O 1
ATOM 1406 N N . LEU A 1 172 ? 6.024 -0.679 16.465 1.00 84.00 172 LEU A N 1
ATOM 1407 C CA . LEU A 1 172 ? 5.577 0.038 15.284 1.00 84.00 172 LEU A CA 1
ATOM 1408 C C . LEU A 1 172 ? 4.526 1.073 15.687 1.00 84.00 172 LEU A C 1
ATOM 1410 O O . LEU A 1 172 ? 3.409 0.718 16.062 1.00 84.00 172 LEU A O 1
ATOM 1414 N N . LYS A 1 173 ? 4.855 2.360 15.557 1.00 91.81 173 LYS A N 1
ATOM 1415 C CA . LYS A 1 173 ? 3.880 3.438 15.758 1.00 91.81 173 LYS A CA 1
ATOM 1416 C C . LYS A 1 173 ? 2.877 3.448 14.605 1.00 91.81 173 LYS A C 1
ATOM 1418 O O . LYS A 1 173 ? 3.236 3.829 13.492 1.00 91.81 173 LYS A O 1
ATOM 1423 N N . PHE A 1 174 ? 1.617 3.101 14.864 1.00 94.50 174 PHE A N 1
ATOM 1424 C CA . PHE A 1 174 ? 0.578 2.953 13.835 1.00 94.50 174 PHE A CA 1
ATOM 1425 C C . PHE A 1 174 ? 0.398 4.205 12.975 1.00 94.50 174 PHE A C 1
ATOM 1427 O O . PHE A 1 174 ? 0.294 4.106 11.757 1.00 94.50 174 PHE A O 1
ATOM 1434 N N . SER A 1 175 ? 0.426 5.393 13.588 1.00 94.69 175 SER A N 1
ATOM 1435 C CA . SER A 1 175 ? 0.299 6.650 12.838 1.00 94.69 175 SER A CA 1
ATOM 1436 C C . SER A 1 175 ? 1.496 6.917 11.924 1.00 94.69 175 SER A C 1
ATOM 1438 O O . SER A 1 175 ? 1.318 7.449 10.833 1.00 94.69 175 SER A O 1
ATOM 1440 N N . VAL A 1 176 ? 2.710 6.552 12.352 1.00 94.88 176 VAL A N 1
ATOM 1441 C CA . VAL A 1 176 ? 3.913 6.705 11.520 1.00 94.88 176 VAL A CA 1
ATOM 1442 C C . VAL A 1 176 ? 3.877 5.680 10.393 1.00 94.88 176 VAL A C 1
ATOM 1444 O O . VAL A 1 176 ? 4.083 6.050 9.246 1.00 94.88 176 VAL A O 1
ATOM 1447 N N . PHE A 1 177 ? 3.533 4.426 10.697 1.00 96.00 177 PHE A N 1
ATOM 1448 C CA . PHE A 1 177 ? 3.367 3.375 9.698 1.00 96.00 177 PHE A CA 1
ATOM 1449 C C . PHE A 1 177 ? 2.376 3.780 8.605 1.00 96.00 177 PHE A C 1
ATOM 1451 O O . PHE A 1 177 ? 2.758 3.838 7.439 1.00 96.00 177 PHE A O 1
ATOM 1458 N N . TRP A 1 178 ? 1.148 4.150 8.981 1.00 97.31 178 TRP A N 1
ATOM 1459 C CA . TRP A 1 178 ? 0.119 4.592 8.039 1.00 97.31 178 TRP A CA 1
ATOM 1460 C C . TRP A 1 178 ? 0.608 5.720 7.135 1.00 97.31 178 TRP A C 1
ATOM 1462 O O . TRP A 1 178 ? 0.514 5.618 5.916 1.00 97.31 178 TRP A O 1
ATOM 1472 N N . LYS A 1 179 ? 1.170 6.780 7.727 1.00 96.62 179 LYS A N 1
ATOM 1473 C CA . LYS A 1 179 ? 1.639 7.948 6.977 1.00 96.62 179 LYS A CA 1
ATOM 1474 C C . LYS A 1 179 ? 2.781 7.599 6.033 1.00 96.62 179 LYS A C 1
ATOM 1476 O O . LYS A 1 179 ? 2.756 8.027 4.888 1.00 96.62 179 LYS A O 1
ATOM 1481 N N . THR A 1 180 ? 3.752 6.802 6.480 1.00 96.75 180 THR A N 1
ATOM 1482 C CA . THR A 1 180 ? 4.858 6.359 5.624 1.00 96.75 180 THR A CA 1
ATOM 1483 C C . THR A 1 180 ? 4.337 5.570 4.426 1.00 96.75 180 THR A C 1
ATOM 1485 O O . THR A 1 180 ? 4.678 5.906 3.297 1.00 96.75 180 THR A O 1
ATOM 1488 N N . ILE A 1 181 ? 3.479 4.566 4.639 1.00 97.12 181 ILE A N 1
ATOM 1489 C CA . ILE A 1 181 ? 2.949 3.755 3.531 1.00 97.12 181 ILE A CA 1
ATOM 1490 C C . ILE A 1 181 ? 2.036 4.586 2.616 1.00 97.12 181 ILE A C 1
ATOM 1492 O O . ILE A 1 181 ? 2.107 4.436 1.399 1.00 97.12 181 ILE A O 1
ATOM 1496 N N . SER A 1 182 ? 1.249 5.515 3.169 1.00 97.00 182 SER A N 1
ATOM 1497 C CA . SER A 1 182 ? 0.417 6.444 2.394 1.00 97.00 182 SER A CA 1
ATOM 1498 C C . SER A 1 182 ? 1.249 7.329 1.459 1.00 97.00 182 SER A C 1
ATOM 1500 O O . SER A 1 182 ? 0.873 7.510 0.302 1.00 97.00 182 SER A O 1
ATOM 1502 N N . GLU A 1 183 ? 2.378 7.871 1.930 1.00 96.81 183 GLU A N 1
ATOM 1503 C CA . GLU A 1 183 ? 3.284 8.679 1.096 1.00 96.81 183 GLU A CA 1
ATOM 1504 C C . GLU A 1 183 ? 3.949 7.834 0.001 1.00 96.81 183 GLU A C 1
ATOM 1506 O O . GLU A 1 183 ? 4.017 8.271 -1.148 1.00 96.81 183 GLU A O 1
ATOM 1511 N N . LEU A 1 184 ? 4.375 6.603 0.322 1.00 97.12 184 LEU A N 1
ATOM 1512 C CA . LEU A 1 184 ? 4.904 5.672 -0.682 1.00 97.12 184 LEU A CA 1
ATOM 1513 C C . LEU A 1 184 ? 3.851 5.359 -1.753 1.00 97.12 184 LEU A C 1
ATOM 1515 O O . LEU A 1 184 ? 4.137 5.484 -2.941 1.00 97.12 184 LEU A O 1
ATOM 1519 N N . ARG A 1 185 ? 2.614 5.026 -1.354 1.00 96.50 185 ARG A N 1
ATOM 1520 C CA . ARG A 1 185 ? 1.499 4.775 -2.286 1.00 96.50 185 ARG A CA 1
ATOM 1521 C C . ARG A 1 185 ? 1.232 5.983 -3.176 1.00 96.50 185 ARG A C 1
ATOM 1523 O O . ARG A 1 185 ? 1.004 5.816 -4.372 1.00 96.50 185 ARG A O 1
ATOM 1530 N N . HIS A 1 186 ? 1.245 7.190 -2.611 1.00 96.12 186 HIS A N 1
ATOM 1531 C CA . HIS A 1 186 ? 1.023 8.415 -3.375 1.00 96.12 186 HIS A CA 1
ATOM 1532 C C . HIS A 1 186 ? 2.096 8.607 -4.458 1.00 96.12 186 HIS A C 1
ATOM 1534 O O . HIS A 1 186 ? 1.744 8.809 -5.617 1.00 96.12 186 HIS A O 1
ATOM 1540 N N . ALA A 1 187 ? 3.377 8.454 -4.109 1.00 96.44 187 ALA A N 1
ATOM 1541 C CA . ALA A 1 187 ? 4.486 8.539 -5.061 1.00 96.44 187 ALA A CA 1
ATOM 1542 C C . ALA A 1 187 ? 4.428 7.455 -6.152 1.00 96.44 187 ALA A C 1
ATOM 1544 O O . ALA A 1 187 ? 4.626 7.740 -7.332 1.00 96.44 187 ALA A O 1
ATOM 1545 N N . ILE A 1 188 ? 4.096 6.217 -5.780 1.00 96.50 188 ILE A N 1
ATOM 1546 C CA . ILE A 1 188 ? 3.931 5.107 -6.729 1.00 96.50 188 ILE A CA 1
ATOM 1547 C C . ILE A 1 188 ? 2.809 5.404 -7.732 1.00 96.50 188 ILE A C 1
ATOM 1549 O O . ILE A 1 188 ? 2.983 5.220 -8.931 1.00 96.50 188 ILE A O 1
ATOM 1553 N N . THR A 1 189 ? 1.670 5.904 -7.250 1.00 95.00 189 THR A N 1
ATOM 1554 C CA . THR A 1 189 ? 0.475 6.104 -8.086 1.00 95.00 189 THR A CA 1
ATOM 1555 C C . THR A 1 189 ? 0.578 7.344 -8.976 1.00 95.00 189 THR A C 1
ATOM 1557 O O . THR A 1 189 ? 0.087 7.332 -10.100 1.00 95.00 189 THR A O 1
ATOM 1560 N N . HIS A 1 190 ? 1.186 8.426 -8.480 1.00 93.94 190 HIS A N 1
ATOM 1561 C CA . HIS A 1 190 ? 1.113 9.744 -9.125 1.00 93.94 190 HIS A CA 1
ATOM 1562 C C . HIS A 1 190 ? 2.462 10.295 -9.594 1.00 93.94 190 HIS A C 1
ATOM 1564 O O . HIS A 1 190 ? 2.502 11.357 -10.209 1.00 93.94 190 HIS A O 1
ATOM 1570 N N . SER A 1 191 ? 3.575 9.624 -9.296 1.00 93.44 191 SER A N 1
ATOM 1571 C CA . SER A 1 191 ? 4.920 10.155 -9.563 1.00 93.44 191 SER A CA 1
ATOM 1572 C C . SER A 1 191 ? 5.886 9.088 -10.068 1.00 93.44 191 SER A C 1
ATOM 1574 O O . SER A 1 191 ? 7.089 9.222 -9.886 1.00 93.44 191 SER A O 1
ATOM 1576 N N . GLN A 1 192 ? 5.371 8.017 -10.687 1.00 92.94 192 GLN A N 1
ATOM 1577 C CA . GLN A 1 192 ? 6.185 6.943 -11.273 1.00 92.94 192 GLN A CA 1
ATOM 1578 C C . GLN A 1 192 ? 7.245 6.400 -10.295 1.00 92.94 192 GLN A C 1
ATOM 1580 O O . GLN A 1 192 ? 8.390 6.169 -10.666 1.00 92.94 192 GLN A O 1
ATOM 1585 N N . ASN A 1 193 ? 6.856 6.202 -9.030 1.00 95.38 193 ASN A N 1
ATOM 1586 C CA . ASN A 1 193 ? 7.720 5.734 -7.936 1.00 95.38 193 ASN A CA 1
ATOM 1587 C C . ASN A 1 193 ? 8.766 6.748 -7.429 1.00 95.38 193 ASN A C 1
ATOM 1589 O O . ASN A 1 193 ? 9.578 6.391 -6.577 1.00 95.38 193 ASN A O 1
ATOM 1593 N N . ILE A 1 194 ? 8.746 8.004 -7.880 1.00 96.44 194 ILE A N 1
ATOM 1594 C CA . ILE A 1 194 ? 9.661 9.059 -7.420 1.00 96.44 194 ILE A CA 1
ATOM 1595 C C . ILE A 1 194 ? 9.056 9.800 -6.223 1.00 96.44 194 ILE A C 1
ATOM 1597 O O . ILE A 1 194 ? 7.894 10.209 -6.238 1.00 96.44 194 ILE A O 1
ATOM 1601 N N . ILE A 1 195 ? 9.850 9.998 -5.168 1.00 96.56 195 ILE A N 1
ATOM 1602 C CA . ILE A 1 195 ? 9.438 10.706 -3.952 1.00 96.56 195 ILE A CA 1
ATOM 1603 C C . ILE A 1 195 ? 10.505 11.696 -3.477 1.00 96.56 195 ILE A C 1
ATOM 1605 O O . ILE A 1 195 ? 11.707 11.419 -3.480 1.00 96.56 195 ILE A O 1
ATOM 1609 N N . LYS A 1 196 ? 10.054 12.859 -2.994 1.00 96.50 196 LYS A N 1
ATOM 1610 C CA . LYS A 1 196 ? 10.921 13.838 -2.329 1.00 96.50 196 LYS A CA 1
ATOM 1611 C C . LYS A 1 196 ? 11.431 13.292 -0.995 1.00 96.50 196 LYS A C 1
ATOM 1613 O O . LYS A 1 196 ? 10.643 12.847 -0.156 1.00 96.50 196 LYS A O 1
ATOM 1618 N N . LYS A 1 197 ? 12.740 13.404 -0.757 1.00 95.25 197 LYS A N 1
ATOM 1619 C CA . LYS A 1 197 ? 13.421 12.938 0.465 1.00 95.25 197 LYS A CA 1
ATOM 1620 C C . LYS A 1 197 ? 12.781 13.499 1.735 1.00 95.25 197 LYS A C 1
ATOM 1622 O O . LYS A 1 197 ? 12.580 12.757 2.691 1.00 95.25 197 LYS A O 1
ATOM 1627 N N . GLU A 1 198 ? 12.383 14.769 1.726 1.00 94.81 198 GLU A N 1
ATOM 1628 C CA . GLU A 1 198 ? 11.738 15.444 2.863 1.00 94.81 198 GLU A CA 1
ATOM 1629 C C . GLU A 1 198 ? 10.419 14.791 3.311 1.00 94.81 198 GLU A C 1
ATOM 1631 O O . GLU A 1 198 ? 10.086 14.825 4.492 1.00 94.81 198 GLU A O 1
ATOM 1636 N N . LYS A 1 199 ? 9.670 14.139 2.409 1.00 92.56 199 LYS A N 1
ATOM 1637 C CA . LYS A 1 199 ? 8.386 13.510 2.761 1.00 92.56 199 LYS A CA 1
ATOM 1638 C C . LYS A 1 199 ? 8.570 12.240 3.587 1.00 92.56 199 LYS A C 1
ATOM 1640 O O . LYS A 1 199 ? 7.780 11.973 4.498 1.00 92.56 199 LYS A O 1
ATOM 1645 N N . ILE A 1 200 ? 9.621 11.478 3.277 1.00 92.81 200 ILE A N 1
ATOM 1646 C CA . ILE A 1 200 ? 9.843 10.124 3.795 1.00 92.81 200 ILE A CA 1
ATOM 1647 C C . ILE A 1 200 ? 10.978 10.051 4.832 1.00 92.81 200 ILE A C 1
ATOM 1649 O O . ILE A 1 200 ? 10.928 9.222 5.738 1.00 92.81 200 ILE A O 1
ATOM 1653 N N . PHE A 1 201 ? 11.961 10.955 4.763 1.00 93.31 201 PHE A N 1
ATOM 1654 C CA . PHE A 1 201 ? 13.127 11.003 5.657 1.00 93.31 201 PHE A CA 1
ATOM 1655 C C . PHE A 1 201 ? 13.073 12.147 6.683 1.00 93.31 201 PHE A C 1
ATOM 1657 O O . PHE A 1 201 ? 14.088 12.513 7.266 1.00 93.31 201 PHE A O 1
ATOM 1664 N N . LYS A 1 202 ? 11.882 12.695 6.959 1.00 92.06 202 LYS A N 1
ATOM 1665 C CA . LYS A 1 202 ? 11.678 13.798 7.922 1.00 92.06 202 LYS A CA 1
ATOM 1666 C C . LYS A 1 202 ? 12.019 13.483 9.377 1.00 92.06 202 LYS A C 1
ATOM 1668 O O . LYS A 1 202 ? 12.206 14.394 10.173 1.00 92.06 202 LYS A O 1
ATOM 1673 N N . SER A 1 203 ? 12.040 12.210 9.768 1.00 93.81 203 SER A N 1
ATOM 1674 C CA . SER A 1 203 ? 12.501 11.810 11.099 1.00 93.81 203 SER A CA 1
ATOM 1675 C C . SER A 1 203 ? 13.051 10.387 11.098 1.00 93.81 203 SER A C 1
ATOM 1677 O O . SER A 1 203 ? 12.862 9.632 10.137 1.00 93.81 203 SER A O 1
ATOM 1679 N N . LYS A 1 204 ? 13.715 10.005 12.196 1.00 92.62 204 LYS A N 1
ATOM 1680 C CA . LYS A 1 204 ? 14.271 8.658 12.386 1.00 92.62 204 LYS A CA 1
ATOM 1681 C C . LYS A 1 204 ? 13.194 7.573 12.287 1.00 92.62 204 LYS A C 1
ATOM 1683 O O . LYS A 1 204 ? 13.419 6.566 11.627 1.00 92.62 204 LYS A O 1
ATOM 1688 N N . ASP A 1 205 ? 12.015 7.801 12.866 1.00 91.94 205 ASP A N 1
ATOM 1689 C CA . ASP A 1 205 ? 10.917 6.826 12.844 1.00 91.94 205 ASP A CA 1
ATOM 1690 C C . ASP A 1 205 ? 10.379 6.607 11.420 1.00 91.94 205 ASP A C 1
ATOM 1692 O O . ASP A 1 205 ? 10.236 5.464 10.985 1.00 91.94 205 ASP A O 1
ATOM 1696 N N . TYR A 1 206 ? 10.137 7.690 10.667 1.00 94.19 206 TYR A N 1
ATOM 1697 C CA . TYR A 1 206 ? 9.690 7.592 9.269 1.00 94.19 206 TYR A CA 1
ATOM 1698 C C . TYR A 1 206 ? 10.750 6.915 8.399 1.00 94.19 206 TYR A C 1
ATOM 1700 O O . TYR A 1 206 ? 10.433 5.975 7.673 1.00 94.19 206 TYR A O 1
ATOM 1708 N N . THR A 1 207 ? 12.014 7.323 8.550 1.00 94.69 207 THR A N 1
ATOM 1709 C CA . THR A 1 207 ? 13.152 6.741 7.826 1.00 94.69 207 THR A CA 1
ATOM 1710 C C . THR A 1 207 ? 13.285 5.246 8.089 1.00 94.69 207 THR A C 1
ATOM 1712 O O . THR A 1 207 ? 13.469 4.473 7.150 1.00 94.69 207 THR A O 1
ATOM 1715 N N . ASN A 1 208 ? 13.174 4.824 9.350 1.00 93.25 208 ASN A N 1
ATOM 1716 C CA . ASN A 1 208 ? 13.302 3.421 9.731 1.00 93.25 208 ASN A CA 1
ATOM 1717 C C . ASN A 1 208 ? 12.192 2.573 9.112 1.00 93.25 208 ASN A C 1
ATOM 1719 O O . ASN A 1 208 ? 12.487 1.537 8.523 1.00 93.25 208 ASN A O 1
ATOM 1723 N N . ILE A 1 209 ? 10.935 3.022 9.194 1.00 93.81 209 ILE A N 1
ATOM 1724 C CA . ILE A 1 209 ? 9.806 2.310 8.578 1.00 93.81 209 ILE A CA 1
ATOM 1725 C C . ILE A 1 209 ? 9.979 2.257 7.059 1.00 93.81 209 ILE A C 1
ATOM 1727 O O . ILE A 1 209 ? 9.858 1.188 6.466 1.00 93.81 209 ILE A O 1
ATOM 1731 N N . ALA A 1 210 ? 10.313 3.386 6.434 1.00 95.06 210 ALA A N 1
ATOM 1732 C CA . ALA A 1 210 ? 10.494 3.472 4.992 1.00 95.06 210 ALA A CA 1
ATOM 1733 C C . ALA A 1 210 ? 11.582 2.506 4.507 1.00 95.06 210 ALA A C 1
ATOM 1735 O O . ALA A 1 210 ? 11.329 1.699 3.621 1.00 95.06 210 ALA A O 1
ATOM 1736 N N . ARG A 1 211 ? 12.763 2.518 5.137 1.00 94.62 211 ARG A N 1
ATOM 1737 C CA . ARG A 1 211 ? 13.884 1.628 4.784 1.00 94.62 211 ARG A CA 1
ATOM 1738 C C . ARG A 1 211 ? 13.640 0.165 5.140 1.00 94.62 211 ARG A C 1
ATOM 1740 O O . ARG A 1 211 ? 14.243 -0.723 4.546 1.00 94.62 211 ARG A O 1
ATOM 1747 N N . HIS A 1 212 ? 12.776 -0.102 6.115 1.00 93.06 212 HIS A N 1
ATOM 1748 C CA . HIS A 1 212 ? 12.412 -1.467 6.472 1.00 93.06 212 HIS A CA 1
ATOM 1749 C C . HIS A 1 212 ? 11.572 -2.145 5.381 1.00 93.06 212 HIS A C 1
ATOM 1751 O O . HIS A 1 212 ? 11.708 -3.355 5.175 1.00 93.06 212 HIS A O 1
ATOM 1757 N N . PHE A 1 213 ? 10.729 -1.369 4.691 1.00 94.81 213 PHE A N 1
ATOM 1758 C CA . PHE A 1 213 ? 9.810 -1.866 3.668 1.00 94.81 213 PHE A CA 1
ATOM 1759 C C . PHE A 1 213 ? 10.208 -1.516 2.236 1.00 94.81 213 PHE A C 1
ATOM 1761 O O . PHE A 1 213 ? 9.673 -2.133 1.328 1.00 94.81 213 PHE A O 1
ATOM 1768 N N . ALA A 1 214 ? 11.134 -0.583 2.012 1.00 96.06 214 ALA A N 1
AT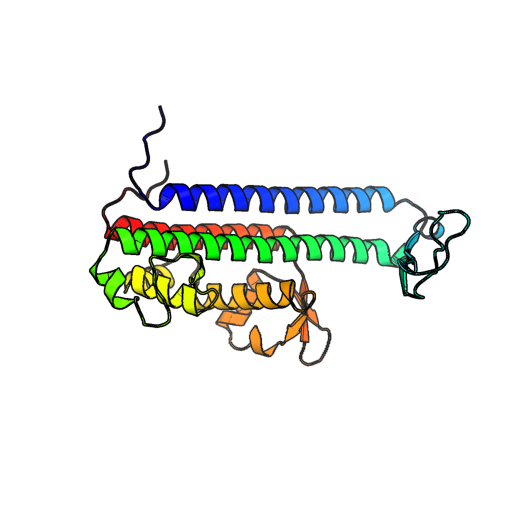OM 1769 C CA . ALA A 1 214 ? 11.571 -0.173 0.683 1.00 96.06 214 ALA A CA 1
ATOM 1770 C C . ALA A 1 214 ? 13.070 0.136 0.616 1.00 96.06 214 ALA A C 1
ATOM 1772 O O . ALA A 1 214 ? 13.690 0.559 1.592 1.00 96.06 214 ALA A O 1
ATOM 1773 N N . SER A 1 215 ? 13.649 -0.076 -0.564 1.00 96.56 215 SER A N 1
ATOM 1774 C CA . SER A 1 215 ? 14.941 0.493 -0.944 1.00 96.56 215 SER A CA 1
ATOM 1775 C C . SER A 1 215 ? 14.716 1.814 -1.679 1.00 96.56 215 SER A C 1
ATOM 1777 O O . SER A 1 215 ? 13.637 2.061 -2.212 1.00 96.56 215 SER A O 1
ATOM 1779 N N . PHE A 1 216 ? 15.738 2.667 -1.701 1.00 96.62 216 PHE A N 1
ATOM 1780 C CA . PHE A 1 216 ? 15.663 3.975 -2.342 1.00 96.62 216 PHE A CA 1
ATOM 1781 C C . PHE A 1 216 ? 16.908 4.204 -3.189 1.00 96.62 216 PHE A C 1
ATOM 1783 O O . PHE A 1 216 ? 18.019 4.125 -2.660 1.00 96.62 216 PHE A O 1
ATOM 1790 N N . SER A 1 217 ? 16.714 4.483 -4.476 1.00 95.19 217 SER A N 1
ATOM 1791 C CA . SER A 1 217 ? 17.790 4.858 -5.396 1.00 95.19 217 SER A CA 1
ATOM 1792 C C . SER A 1 217 ? 17.823 6.382 -5.550 1.00 95.19 217 SER A C 1
ATOM 1794 O O . SER A 1 217 ? 16.766 6.983 -5.752 1.00 95.19 217 SER A O 1
ATOM 1796 N N . PRO A 1 218 ? 18.974 7.057 -5.402 1.00 95.06 218 PRO A N 1
ATOM 1797 C CA . PRO A 1 218 ? 19.051 8.501 -5.601 1.00 95.06 218 PRO A CA 1
ATOM 1798 C C . PRO A 1 218 ? 18.819 8.870 -7.073 1.00 95.06 218 PRO A C 1
ATOM 1800 O O . PRO A 1 218 ? 19.458 8.304 -7.952 1.00 95.06 218 PRO A O 1
ATOM 1803 N N . ILE A 1 219 ? 17.944 9.852 -7.320 1.00 94.75 219 ILE A N 1
ATOM 1804 C CA . ILE A 1 219 ? 17.728 10.443 -8.654 1.00 94.75 219 ILE A CA 1
ATOM 1805 C C . ILE A 1 219 ? 18.345 11.840 -8.702 1.00 94.75 219 ILE A C 1
ATOM 1807 O O . ILE A 1 219 ? 19.158 12.146 -9.568 1.00 94.75 219 ILE A O 1
ATOM 1811 N N . THR A 1 220 ? 18.016 12.674 -7.713 1.00 94.69 220 THR A N 1
ATOM 1812 C CA . THR A 1 220 ? 18.600 14.009 -7.538 1.00 94.69 220 THR A CA 1
ATOM 1813 C C . THR A 1 220 ? 19.063 14.211 -6.093 1.00 94.69 220 THR A C 1
ATOM 1815 O O . THR A 1 220 ? 18.951 13.330 -5.226 1.00 94.69 220 THR A O 1
ATOM 1818 N N . GLN A 1 221 ? 19.572 15.407 -5.785 1.00 92.50 221 GLN A N 1
ATOM 1819 C CA . GLN A 1 221 ? 19.862 15.788 -4.401 1.00 92.50 221 GLN A CA 1
ATOM 1820 C C . GLN A 1 221 ? 18.614 15.707 -3.506 1.00 92.50 221 GLN A C 1
ATOM 1822 O O . GLN A 1 221 ? 18.743 15.310 -2.347 1.00 92.50 221 GLN A O 1
ATOM 1827 N N . ASN A 1 222 ? 17.417 15.946 -4.053 1.00 95.50 222 ASN A N 1
ATOM 1828 C CA . ASN A 1 222 ? 16.172 16.040 -3.286 1.00 95.50 222 ASN A CA 1
ATOM 1829 C C . ASN A 1 222 ? 15.200 14.877 -3.515 1.00 95.50 222 ASN A C 1
ATOM 1831 O O . ASN A 1 222 ? 14.266 14.710 -2.731 1.00 95.50 222 ASN A O 1
ATOM 1835 N N . GLU A 1 223 ? 15.419 14.047 -4.534 1.00 96.81 223 GLU A N 1
ATOM 1836 C CA . GLU A 1 223 ? 14.485 12.992 -4.936 1.00 96.81 223 GLU A CA 1
ATOM 1837 C C . GLU A 1 223 ? 15.141 11.616 -4.951 1.00 96.81 223 GLU A C 1
ATOM 1839 O O . GLU A 1 223 ? 16.340 11.460 -5.212 1.00 96.81 223 GLU A O 1
ATOM 1844 N N . VAL A 1 224 ? 14.328 10.612 -4.641 1.00 97.38 224 VAL A N 1
ATOM 1845 C CA . VAL A 1 224 ? 14.693 9.199 -4.701 1.00 97.38 224 VAL A CA 1
ATOM 1846 C C . VAL A 1 224 ? 13.604 8.412 -5.415 1.00 97.38 224 VAL A C 1
ATOM 1848 O O . VAL A 1 224 ? 12.420 8.721 -5.286 1.00 97.38 224 VAL A O 1
ATOM 1851 N N . GLU A 1 225 ? 14.005 7.370 -6.124 1.00 97.06 225 GLU A N 1
ATOM 1852 C CA . GLU A 1 225 ? 13.110 6.351 -6.655 1.00 97.06 225 GLU A CA 1
ATOM 1853 C C . GLU A 1 225 ? 12.897 5.258 -5.604 1.00 97.06 225 GLU A C 1
ATOM 1855 O O . GLU A 1 225 ? 13.843 4.793 -4.957 1.00 97.06 225 GLU A O 1
ATOM 1860 N N . ILE A 1 226 ? 11.642 4.852 -5.427 1.00 97.75 226 ILE A N 1
ATOM 1861 C CA . ILE A 1 226 ? 11.243 3.733 -4.578 1.00 97.75 226 ILE A CA 1
ATOM 1862 C C . ILE A 1 226 ? 11.537 2.433 -5.328 1.00 97.75 226 ILE A C 1
ATOM 1864 O O . ILE A 1 226 ? 10.969 2.175 -6.388 1.00 97.75 226 ILE A O 1
ATOM 1868 N N . VAL A 1 227 ? 12.381 1.591 -4.735 1.00 96.81 227 VAL A N 1
ATOM 1869 C CA . VAL A 1 227 ? 12.750 0.284 -5.282 1.00 96.81 227 VAL A CA 1
ATOM 1870 C C . VAL A 1 227 ? 12.288 -0.814 -4.333 1.00 96.81 227 VAL A C 1
ATOM 1872 O O . VAL A 1 227 ? 12.652 -0.840 -3.150 1.00 96.81 227 VAL A O 1
ATOM 1875 N N . LEU A 1 228 ? 11.496 -1.747 -4.852 1.00 96.38 228 LEU A N 1
ATOM 1876 C CA . LEU A 1 228 ? 10.970 -2.880 -4.103 1.00 96.38 228 LEU A CA 1
ATOM 1877 C C . LEU A 1 228 ? 11.409 -4.200 -4.723 1.00 96.38 228 LEU A C 1
ATOM 1879 O O . LEU A 1 228 ? 11.478 -4.361 -5.931 1.00 96.38 228 LEU A O 1
ATOM 1883 N N . ASP A 1 229 ? 11.690 -5.164 -3.856 1.00 95.31 229 ASP A N 1
ATOM 1884 C CA . ASP A 1 229 ? 11.864 -6.558 -4.239 1.00 95.31 229 ASP A CA 1
ATOM 1885 C C . ASP A 1 229 ? 10.762 -7.400 -3.589 1.00 95.31 229 ASP A C 1
ATOM 1887 O O . ASP A 1 229 ? 10.064 -6.944 -2.671 1.00 95.31 229 ASP A O 1
ATOM 1891 N N . TYR A 1 230 ? 10.633 -8.652 -4.035 1.00 96.62 230 TYR A N 1
ATOM 1892 C CA . TYR A 1 230 ? 9.613 -9.559 -3.519 1.00 96.62 230 TYR A CA 1
ATOM 1893 C C . TYR A 1 230 ? 9.692 -9.749 -1.990 1.00 96.62 230 TYR A C 1
ATOM 1895 O O . TYR A 1 230 ? 8.670 -9.803 -1.310 1.00 96.62 230 TYR A O 1
ATOM 1903 N N . LYS A 1 231 ? 10.898 -9.813 -1.409 1.00 96.56 231 LYS A N 1
ATOM 1904 C CA . LYS A 1 231 ? 11.062 -10.033 0.040 1.00 96.56 231 LYS A CA 1
ATOM 1905 C C . LYS A 1 231 ? 10.548 -8.840 0.845 1.00 96.56 231 LYS A C 1
ATOM 1907 O O . LYS A 1 231 ? 9.958 -9.02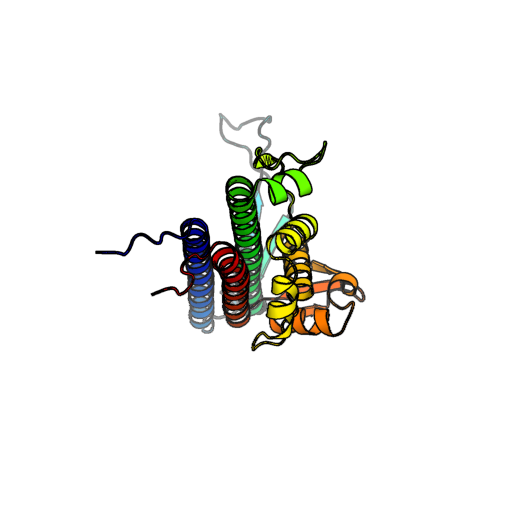3 1.913 1.00 96.56 231 LYS A O 1
ATOM 1912 N N . LYS A 1 232 ? 10.785 -7.622 0.355 1.00 96.12 232 LYS A N 1
ATOM 1913 C CA . LYS A 1 232 ? 10.306 -6.389 0.986 1.00 96.12 232 LYS A CA 1
ATOM 1914 C C . LYS A 1 232 ? 8.790 -6.269 0.904 1.00 96.12 232 LYS A C 1
ATOM 1916 O O . LYS A 1 232 ? 8.164 -5.993 1.929 1.00 96.12 232 LYS A O 1
ATOM 1921 N N . ILE A 1 233 ? 8.199 -6.533 -0.264 1.00 97.44 233 ILE A N 1
ATOM 1922 C CA . ILE A 1 233 ? 6.740 -6.470 -0.409 1.00 97.44 233 ILE A CA 1
ATOM 1923 C C . ILE A 1 233 ? 6.042 -7.573 0.394 1.00 97.44 233 ILE A C 1
ATOM 1925 O O . ILE A 1 233 ? 5.057 -7.287 1.066 1.00 97.44 233 ILE A O 1
ATOM 1929 N N . ASP A 1 234 ? 6.588 -8.792 0.442 1.00 97.81 234 ASP A N 1
ATOM 1930 C CA . ASP A 1 234 ? 6.061 -9.889 1.268 1.00 97.81 234 ASP A CA 1
ATOM 1931 C C . ASP A 1 234 ? 5.974 -9.492 2.750 1.00 97.81 234 ASP A C 1
ATOM 1933 O O . ASP A 1 234 ? 4.939 -9.651 3.408 1.00 97.81 234 ASP A O 1
ATOM 1937 N N . ARG A 1 235 ? 7.047 -8.876 3.259 1.00 95.94 235 ARG A N 1
ATOM 1938 C CA . ARG A 1 235 ? 7.091 -8.348 4.622 1.00 95.94 235 ARG A CA 1
ATOM 1939 C C . ARG A 1 235 ? 6.084 -7.219 4.834 1.00 95.94 235 ARG A C 1
ATOM 1941 O O . ARG A 1 235 ? 5.406 -7.201 5.860 1.00 95.94 235 ARG A O 1
ATOM 1948 N N . LEU A 1 236 ? 5.980 -6.292 3.884 1.00 96.62 236 LEU A N 1
ATOM 1949 C CA . LEU A 1 236 ? 5.041 -5.177 3.969 1.00 96.62 236 LEU A CA 1
ATOM 1950 C C . LEU A 1 236 ? 3.588 -5.660 4.003 1.00 96.62 236 LEU A C 1
ATOM 1952 O O . LEU A 1 236 ? 2.827 -5.210 4.858 1.00 96.62 236 LEU A O 1
ATOM 1956 N N . LEU A 1 237 ? 3.213 -6.599 3.131 1.00 98.19 237 LEU A N 1
ATOM 1957 C CA . LEU A 1 237 ? 1.867 -7.175 3.095 1.00 98.19 237 LEU A CA 1
ATOM 1958 C C . LEU A 1 237 ? 1.511 -7.840 4.427 1.00 98.19 237 LEU A C 1
ATOM 1960 O O . LEU A 1 237 ? 0.402 -7.650 4.928 1.00 98.19 237 LEU A O 1
ATOM 1964 N N . LYS A 1 238 ? 2.464 -8.551 5.042 1.00 97.25 238 LYS A N 1
ATOM 1965 C CA . LYS A 1 238 ? 2.288 -9.102 6.390 1.00 97.25 238 LYS A CA 1
ATOM 1966 C C . LYS A 1 238 ? 2.031 -7.999 7.422 1.00 97.25 238 LYS A C 1
ATOM 1968 O O . LYS A 1 238 ? 1.052 -8.086 8.159 1.00 97.25 238 LYS A O 1
ATOM 1973 N N . SER A 1 239 ? 2.845 -6.945 7.451 1.00 96.19 239 SER A N 1
ATOM 1974 C CA . SER A 1 239 ? 2.657 -5.840 8.404 1.00 96.19 239 SER A CA 1
ATOM 1975 C C . SER A 1 239 ? 1.353 -5.067 8.178 1.00 96.19 239 SER A C 1
ATOM 1977 O O . SER A 1 239 ? 0.702 -4.672 9.143 1.00 96.19 239 SER A O 1
ATOM 1979 N N . ILE A 1 240 ? 0.924 -4.898 6.925 1.00 97.62 240 ILE A N 1
ATOM 1980 C CA . ILE A 1 240 ? -0.385 -4.333 6.568 1.00 97.62 240 ILE A CA 1
ATOM 1981 C C . ILE A 1 240 ? -1.522 -5.228 7.097 1.00 97.62 240 ILE A C 1
ATOM 1983 O O . ILE A 1 240 ? -2.467 -4.725 7.710 1.00 97.62 240 ILE A O 1
ATOM 1987 N N . ALA A 1 241 ? -1.416 -6.549 6.922 1.00 97.94 241 ALA A N 1
ATOM 1988 C CA . ALA A 1 241 ? -2.400 -7.514 7.411 1.00 97.94 241 ALA A CA 1
ATOM 1989 C C . ALA A 1 241 ? -2.503 -7.531 8.946 1.00 97.94 241 ALA A C 1
ATOM 1991 O O . ALA A 1 241 ? -3.605 -7.578 9.502 1.00 97.94 241 ALA A O 1
ATOM 1992 N N . GLU A 1 242 ? -1.361 -7.465 9.628 1.00 96.06 242 GLU A N 1
ATOM 1993 C CA . GLU A 1 242 ? -1.274 -7.401 11.087 1.00 96.06 242 GLU A CA 1
ATOM 1994 C C . GLU A 1 242 ? -1.820 -6.077 11.624 1.00 96.06 242 GLU A C 1
ATOM 1996 O O . GLU A 1 242 ? -2.556 -6.076 12.608 1.00 96.06 242 GLU A O 1
ATOM 2001 N N . PHE A 1 243 ? -1.527 -4.954 10.966 1.00 96.44 243 PHE A N 1
ATOM 2002 C CA . PHE A 1 243 ? -2.084 -3.658 11.341 1.00 96.44 243 PHE A CA 1
ATOM 2003 C C . PHE A 1 243 ? -3.616 -3.639 11.204 1.00 96.44 243 PHE A C 1
ATOM 2005 O O . PHE A 1 243 ? -4.312 -3.249 12.146 1.00 96.44 243 PHE A O 1
ATOM 2012 N N . ALA A 1 244 ? -4.149 -4.152 10.090 1.00 97.69 244 ALA A N 1
ATOM 2013 C CA . ALA A 1 244 ? -5.588 -4.341 9.908 1.00 97.69 244 ALA A CA 1
ATOM 2014 C C . ALA A 1 244 ? -6.202 -5.221 11.008 1.00 97.69 244 ALA A C 1
ATOM 2016 O O . ALA A 1 244 ? -7.250 -4.882 11.565 1.00 97.69 244 ALA A O 1
ATOM 2017 N N . PHE A 1 245 ? -5.522 -6.318 11.365 1.00 96.88 245 PHE A N 1
ATOM 2018 C CA . PHE A 1 245 ? -5.952 -7.204 12.444 1.00 96.88 245 PHE A CA 1
ATOM 2019 C C . PHE A 1 245 ? -6.027 -6.490 13.793 1.00 96.88 245 PHE A C 1
ATOM 2021 O O . PHE A 1 245 ? -6.968 -6.721 14.548 1.00 96.88 245 PHE A O 1
ATOM 2028 N N . GLN A 1 246 ? -5.055 -5.630 14.123 1.00 95.88 246 GLN A N 1
ATOM 2029 C CA . GLN A 1 246 ? -5.080 -4.911 15.399 1.00 95.88 246 GLN A CA 1
ATOM 2030 C C . GLN A 1 246 ? -6.286 -3.976 15.485 1.00 95.88 246 GLN A C 1
ATOM 2032 O O . GLN A 1 246 ? -6.979 -3.982 16.500 1.00 95.88 246 GLN A O 1
ATOM 2037 N N . VAL A 1 247 ? -6.594 -3.238 14.413 1.00 97.31 247 VAL A N 1
ATOM 2038 C CA . VAL A 1 247 ? -7.788 -2.378 14.373 1.00 97.31 247 VAL A CA 1
ATOM 2039 C C . VAL A 1 247 ? -9.064 -3.211 14.507 1.00 97.31 247 VAL A C 1
ATOM 2041 O O . VAL A 1 247 ? -9.902 -2.910 15.357 1.00 97.31 247 VAL A O 1
ATOM 2044 N N . PHE A 1 248 ? -9.175 -4.306 13.748 1.00 97.38 248 PHE A N 1
ATOM 2045 C CA . PHE A 1 248 ? -10.277 -5.264 13.875 1.00 97.38 248 PHE A CA 1
ATOM 2046 C C . PHE A 1 248 ? -10.436 -5.765 15.316 1.00 97.38 248 PHE A C 1
ATOM 2048 O O . PHE A 1 248 ? -11.536 -5.747 15.869 1.00 97.38 248 PHE A O 1
ATOM 2055 N N . LYS A 1 249 ? -9.339 -6.191 15.947 1.00 95.88 249 LYS A N 1
ATOM 2056 C CA . LYS A 1 249 ? -9.322 -6.726 17.310 1.00 95.88 249 LYS A CA 1
ATOM 2057 C C . LYS A 1 249 ? -9.794 -5.695 18.331 1.00 95.88 249 LYS A C 1
ATOM 2059 O O . LYS A 1 249 ? -10.537 -6.071 19.235 1.00 95.88 249 LYS A O 1
ATOM 2064 N N . ILE A 1 250 ? -9.379 -4.433 18.202 1.00 95.94 250 ILE A N 1
ATOM 2065 C CA . ILE A 1 250 ? -9.816 -3.355 19.100 1.00 95.94 250 ILE A CA 1
ATOM 2066 C C . ILE A 1 250 ? -11.329 -3.149 18.977 1.00 95.94 250 ILE A C 1
ATOM 2068 O O . ILE A 1 250 ? -12.037 -3.259 19.975 1.00 95.94 250 ILE A O 1
ATOM 2072 N N . LEU A 1 251 ? -11.833 -2.952 17.754 1.00 96.31 251 LEU A N 1
ATOM 2073 C CA . LEU A 1 251 ? -13.266 -2.735 17.505 1.00 96.31 251 LEU A CA 1
ATOM 2074 C C . LEU A 1 251 ? -14.122 -3.921 17.968 1.00 96.31 251 LEU A C 1
ATOM 2076 O O . LEU A 1 251 ? -15.186 -3.747 18.557 1.00 96.31 251 LEU A O 1
ATOM 2080 N N . SER A 1 252 ? -13.625 -5.138 17.751 1.00 95.44 252 SER A N 1
ATOM 2081 C CA . SER A 1 252 ? -14.288 -6.365 18.194 1.00 95.44 252 SER A CA 1
ATOM 2082 C C . SER A 1 252 ? -14.393 -6.435 19.714 1.00 95.44 252 SER A C 1
ATOM 2084 O O . SER A 1 252 ? -15.457 -6.746 20.241 1.00 95.44 252 SER A O 1
ATOM 2086 N N . LYS A 1 253 ? -13.303 -6.125 20.429 1.00 94.00 253 LYS A N 1
ATOM 2087 C CA . LYS A 1 253 ? -13.282 -6.130 21.897 1.00 94.00 253 LYS A CA 1
ATOM 2088 C C . LYS A 1 253 ? -14.228 -5.094 22.491 1.00 94.00 253 LYS A C 1
ATOM 2090 O O . LYS A 1 253 ? -14.925 -5.423 23.443 1.00 94.00 253 LYS A O 1
ATOM 2095 N N . GLU A 1 254 ? -14.285 -3.893 21.918 1.00 91.94 254 GLU A N 1
ATOM 2096 C CA . GLU A 1 254 ? -15.180 -2.826 22.388 1.00 91.94 254 GLU A CA 1
ATOM 2097 C C . GLU A 1 254 ? -16.659 -3.252 22.360 1.00 91.94 254 GLU A C 1
ATOM 2099 O O . GLU A 1 254 ? -17.432 -2.852 23.225 1.00 91.94 254 GLU A O 1
ATOM 2104 N N . LYS A 1 255 ? -17.054 -4.087 21.390 1.00 89.12 255 LYS A N 1
ATOM 2105 C CA . LYS A 1 255 ? -18.430 -4.592 21.240 1.00 89.12 255 LYS A CA 1
ATOM 2106 C C . LYS A 1 255 ? -18.639 -6.005 21.801 1.00 89.12 255 LYS A C 1
ATOM 2108 O O . LYS A 1 255 ? -19.707 -6.576 21.618 1.00 89.12 255 LYS A O 1
ATOM 2113 N N . GLY A 1 256 ? -17.639 -6.584 22.470 1.00 90.62 256 GLY A N 1
ATOM 2114 C CA . GLY A 1 256 ? -17.726 -7.937 23.032 1.00 90.62 256 GLY A CA 1
ATOM 2115 C C . GLY A 1 256 ? -17.719 -9.069 21.994 1.00 90.62 256 GLY A C 1
ATOM 2116 O O . GLY A 1 256 ? -18.023 -10.210 22.332 1.00 90.62 256 GLY A O 1
ATOM 2117 N N . PHE A 1 257 ? -17.351 -8.796 20.739 1.00 92.62 257 PHE A N 1
ATOM 2118 C CA . PHE A 1 257 ? -17.271 -9.817 19.696 1.00 92.62 257 PHE A CA 1
ATOM 2119 C C . PHE A 1 257 ? -16.038 -10.715 19.855 1.00 92.62 257 PHE A C 1
ATOM 2121 O O . PHE A 1 257 ? -14.947 -10.287 20.259 1.00 92.62 257 PHE A O 1
ATOM 2128 N N . LYS A 1 258 ? -16.172 -11.977 19.430 1.00 91.62 258 LYS A N 1
ATOM 2129 C CA . LYS A 1 258 ? -15.031 -12.889 19.293 1.00 91.62 258 LYS A CA 1
ATOM 2130 C C . LYS A 1 258 ? -14.089 -12.365 18.205 1.00 91.62 258 LYS A C 1
ATOM 2132 O O . LYS A 1 258 ? -14.489 -12.152 17.065 1.00 91.62 258 LYS A O 1
ATOM 2137 N N . TRP A 1 259 ? -12.820 -12.177 18.560 1.00 91.31 259 TRP A N 1
ATOM 2138 C CA . TRP A 1 259 ? -11.780 -11.663 17.654 1.00 91.31 259 TRP A CA 1
ATOM 2139 C C . TRP A 1 259 ? -10.696 -12.693 17.326 1.00 91.31 259 TRP A C 1
ATOM 2141 O O . TRP A 1 259 ? -9.934 -12.517 16.379 1.00 91.31 259 TRP A O 1
ATOM 2151 N N . LYS A 1 260 ? -10.582 -13.763 18.124 1.00 88.81 260 LYS A N 1
ATOM 2152 C CA . LYS A 1 260 ? -9.635 -14.845 17.846 1.00 88.81 260 LYS A CA 1
ATOM 2153 C C . LYS A 1 260 ? -10.117 -15.603 16.612 1.00 88.81 260 LYS A C 1
ATOM 2155 O O . LYS A 1 260 ? -11.195 -16.197 16.650 1.00 88.81 260 LYS A O 1
ATOM 2160 N N . MET A 1 261 ? -9.313 -15.559 15.556 1.00 77.94 261 MET A N 1
ATOM 2161 C CA . MET A 1 261 ? -9.514 -16.354 14.349 1.00 77.94 261 MET A CA 1
ATOM 2162 C C . MET A 1 261 ? -9.110 -17.798 14.671 1.00 77.94 261 MET A C 1
ATOM 2164 O O . MET A 1 261 ? -8.020 -18.014 15.202 1.00 77.94 261 MET A O 1
ATOM 2168 N N . SER A 1 262 ? -10.027 -18.739 14.451 1.00 59.56 262 SER A N 1
ATOM 2169 C CA . SER A 1 262 ? -9.831 -20.189 14.595 1.00 59.56 262 SER A CA 1
ATOM 2170 C C . SER A 1 262 ? -9.694 -20.831 13.232 1.00 59.56 262 SER A C 1
ATOM 2172 O O . SER A 1 262 ? -10.531 -20.450 12.379 1.00 59.56 262 SER A O 1
#

pLDDT: mean 92.09, std 8.69, range [36.03, 98.69]